Protein AF-A0A7Y7ZG10-F1 (afdb_monomer_lite)

Sequence (187 aa):
MIDCKSTFTRTIQHPELGEVILTAEVSPCVWMYNTAFQLSIQLPGKGGHIISQLKGIKLADTTQDHVDELLGAVQIKPCVCEECNNPAFDPSVCDTNRAGKCESCFMAELNAEWEQEEKKEQERLKKQREKAKAQGFTHVIDLVVHPKHGDDRFLSYFVKDATPEMAVGLLRKHRSMVLDDYRIDLL

Radius of gyration: 24.86 Å; chains: 1; bounding box: 56×36×64 Å

Organism: Pseudomonas putida (NCBI:txid303)

pLDDT: mean 94.27, std 4.34, range [68.25, 98.19]

Secondary structure (DSSP, 8-state):
---TT-EEEEEEEETTTEEEEEEEEE-THHHHS--S-EEEEE-TTTS-EEEEE-TT--GGG--HHHHHHHHHT--EEE-SSTT---EEE-TTTS--TTTT--HHHHHHHHHHHHHHHHHHHHHHHHHHHHHHHHTT--EEEEEEE-BSSS--EEEEEEESS--HHHHHHHHHHTTBS-SS-EEEEE-

Foldseek 3Di:
DDDQADKDWDWDQDPQLGIWIKIKGFDPCCPVVVAATWIWIDTPDQQDTAIFGDHPHHPVRDDVVVVCVRVVQWDWAAAPDPPGRRIYTDVVRGVDPQNRHGRVVSVVVVVVVVVVVVVVVVVVVVVVLVVLVVVVFFKKKWAFAAAPDDDIDIDIDGHHPDDLVVQLVVSVVSRGPDRPGMDMDTD

Structure (mmCIF, N/CA/C/O backbone):
data_AF-A0A7Y7ZG10-F1
#
_entry.id   AF-A0A7Y7ZG10-F1
#
loop_
_atom_site.group_PDB
_atom_site.id
_atom_site.type_symbol
_atom_site.label_atom_id
_atom_site.label_alt_id
_atom_site.label_comp_id
_atom_site.label_asym_id
_atom_site.label_entity_id
_atom_site.label_seq_id
_atom_site.pdbx_PDB_ins_code
_atom_site.Cartn_x
_atom_site.Cartn_y
_atom_site.Cartn_z
_atom_site.occupancy
_atom_site.B_iso_or_equiv
_atom_site.auth_seq_id
_atom_site.auth_comp_id
_atom_site.auth_asym_id
_atom_site.auth_atom_id
_atom_site.pdbx_PDB_model_num
ATOM 1 N N . MET A 1 1 ? 28.705 -8.367 -13.317 1.00 68.25 1 MET A N 1
ATOM 2 C CA . MET A 1 1 ? 27.842 -9.177 -12.433 1.00 68.25 1 MET A CA 1
ATOM 3 C C . MET A 1 1 ? 26.818 -8.227 -11.855 1.00 68.25 1 MET A C 1
ATOM 5 O O . MET A 1 1 ? 27.232 -7.175 -11.381 1.00 68.25 1 MET A O 1
ATOM 9 N N . ILE A 1 2 ? 25.529 -8.532 -11.985 1.00 80.19 2 ILE A N 1
ATOM 10 C CA . ILE A 1 2 ? 24.477 -7.699 -11.400 1.00 80.19 2 ILE A CA 1
ATOM 11 C C . ILE A 1 2 ? 24.500 -7.911 -9.889 1.00 80.19 2 ILE A C 1
ATOM 13 O O . ILE A 1 2 ? 24.396 -9.040 -9.417 1.00 80.19 2 ILE A O 1
ATOM 17 N N . ASP A 1 3 ? 24.683 -6.822 -9.152 1.00 82.94 3 ASP A N 1
ATOM 18 C CA . ASP A 1 3 ? 24.631 -6.803 -7.691 1.00 82.94 3 ASP A CA 1
ATOM 19 C C . ASP A 1 3 ? 23.239 -6.370 -7.207 1.00 82.94 3 ASP A C 1
ATOM 21 O O . ASP A 1 3 ? 22.524 -5.652 -7.911 1.00 82.94 3 ASP A O 1
ATOM 25 N N . CYS A 1 4 ? 22.868 -6.746 -5.983 1.00 81.12 4 CYS A N 1
ATOM 26 C CA . CYS A 1 4 ? 21.606 -6.371 -5.342 1.00 81.12 4 CYS A CA 1
ATOM 27 C C . CYS A 1 4 ? 21.436 -4.854 -5.147 1.00 81.12 4 CYS A C 1
ATOM 29 O O . CYS A 1 4 ? 20.324 -4.395 -4.909 1.00 81.12 4 CYS A O 1
ATOM 31 N N . LYS A 1 5 ? 22.518 -4.075 -5.275 1.00 82.50 5 LYS A N 1
ATOM 32 C CA . LYS A 1 5 ? 22.522 -2.603 -5.219 1.00 82.50 5 LYS A CA 1
ATOM 33 C C . LYS A 1 5 ? 22.595 -1.929 -6.590 1.00 82.50 5 LYS A C 1
ATOM 35 O O . LYS A 1 5 ? 22.842 -0.729 -6.666 1.00 82.50 5 LYS A O 1
ATOM 40 N N . SER A 1 6 ? 22.455 -2.691 -7.672 1.00 87.75 6 SER A N 1
ATOM 41 C CA . SER A 1 6 ? 22.514 -2.130 -9.021 1.00 87.75 6 SER A CA 1
ATOM 42 C C . SER A 1 6 ? 21.277 -1.281 -9.293 1.00 87.75 6 SER A C 1
ATOM 44 O O . SER A 1 6 ? 20.151 -1.736 -9.079 1.00 87.75 6 SER A O 1
ATOM 46 N N . THR A 1 7 ? 21.506 -0.082 -9.819 1.00 92.81 7 THR A N 1
ATOM 47 C CA . THR A 1 7 ? 20.466 0.795 -10.353 1.00 92.81 7 THR A CA 1
ATOM 48 C C . THR A 1 7 ? 20.597 0.837 -11.869 1.00 92.81 7 THR A C 1
ATOM 50 O O . THR A 1 7 ? 21.695 0.974 -12.409 1.00 92.81 7 THR A O 1
ATOM 53 N N . PHE A 1 8 ? 19.466 0.741 -12.551 1.00 95.12 8 PHE A N 1
ATOM 54 C CA . PHE A 1 8 ? 19.347 0.753 -13.999 1.00 95.12 8 PHE A CA 1
ATOM 55 C C . PHE A 1 8 ? 18.424 1.884 -14.427 1.00 95.12 8 PHE A C 1
ATOM 57 O O . PHE A 1 8 ? 17.547 2.305 -13.669 1.00 95.12 8 PHE A O 1
ATOM 64 N N . THR A 1 9 ? 18.596 2.365 -15.651 1.00 95.62 9 THR A N 1
ATOM 65 C CA . THR A 1 9 ? 17.725 3.391 -16.219 1.00 95.62 9 THR A CA 1
ATOM 66 C C . THR A 1 9 ? 17.326 3.043 -17.642 1.00 95.62 9 THR A C 1
ATOM 68 O O . THR A 1 9 ? 18.087 2.427 -18.387 1.00 95.62 9 THR A O 1
ATOM 71 N N . ARG A 1 10 ? 16.115 3.448 -18.026 1.00 95.50 10 ARG A N 1
ATOM 72 C CA . ARG A 1 10 ? 15.631 3.367 -19.405 1.00 95.50 10 ARG A CA 1
ATOM 73 C C . ARG A 1 10 ? 14.891 4.645 -19.754 1.00 95.50 10 ARG A C 1
ATOM 75 O O . ARG A 1 10 ? 13.931 5.006 -19.083 1.00 95.50 10 ARG A O 1
ATOM 82 N N . THR A 1 11 ? 15.298 5.284 -20.840 1.00 96.06 11 THR A N 1
ATOM 83 C CA . THR A 1 11 ? 14.597 6.450 -21.378 1.00 96.06 1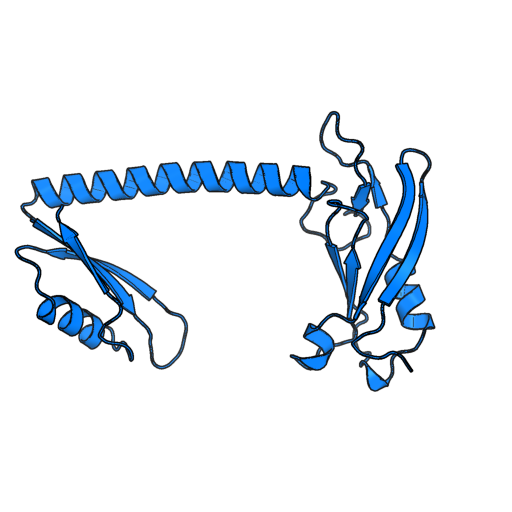1 THR A CA 1
ATOM 84 C C . THR A 1 11 ? 13.569 6.012 -22.416 1.00 96.06 11 THR A C 1
ATOM 86 O O . THR A 1 11 ? 13.893 5.276 -23.348 1.00 96.06 11 THR A O 1
ATOM 89 N N . ILE A 1 12 ? 12.332 6.479 -22.267 1.00 94.94 12 ILE A N 1
ATOM 90 C CA . ILE A 1 12 ? 11.239 6.298 -23.222 1.00 94.94 12 ILE A CA 1
ATOM 91 C C . ILE A 1 12 ? 10.901 7.665 -23.817 1.00 94.94 12 ILE A C 1
ATOM 93 O O . ILE A 1 12 ? 10.647 8.619 -23.085 1.00 94.94 12 ILE A O 1
ATOM 97 N N . GLN A 1 13 ? 10.882 7.750 -25.147 1.00 95.44 13 GLN A N 1
ATOM 98 C CA . GLN A 1 13 ? 10.376 8.918 -25.868 1.00 95.44 13 GLN A CA 1
ATOM 99 C C . GLN A 1 13 ? 8.894 8.688 -26.167 1.00 95.44 13 GLN A C 1
ATOM 101 O O . GLN A 1 13 ? 8.554 7.827 -26.978 1.00 95.44 13 GLN A O 1
ATOM 106 N N . HIS A 1 14 ? 8.014 9.421 -25.486 1.00 94.31 14 HIS A N 1
ATOM 107 C CA . HIS A 1 14 ? 6.567 9.298 -25.635 1.00 94.31 14 HIS A CA 1
ATOM 108 C C . HIS A 1 14 ? 5.989 10.540 -26.340 1.00 94.31 14 HIS A C 1
ATOM 110 O O . HIS A 1 14 ? 6.309 11.657 -25.931 1.00 94.31 14 HIS A O 1
ATOM 116 N N . PRO A 1 15 ? 5.099 10.396 -27.344 1.00 92.56 15 PRO A N 1
ATOM 117 C CA . PRO A 1 15 ? 4.590 11.530 -28.128 1.00 92.56 15 PRO A CA 1
ATOM 118 C C . PRO A 1 15 ? 3.955 12.656 -27.299 1.00 92.56 15 PRO A C 1
ATOM 120 O O . PRO A 1 15 ? 4.134 13.827 -27.613 1.00 92.56 15 PRO A O 1
ATOM 123 N N . GLU A 1 16 ? 3.230 12.302 -26.234 1.00 92.69 16 GLU A N 1
ATOM 124 C CA . GLU A 1 16 ? 2.469 13.256 -25.403 1.00 92.69 16 GLU A CA 1
ATOM 125 C C . GLU A 1 16 ? 3.154 13.644 -24.085 1.00 92.69 16 GLU A C 1
ATOM 127 O O . GLU A 1 16 ? 2.858 14.692 -23.514 1.00 92.69 16 GLU A O 1
ATOM 132 N N . LEU A 1 17 ? 4.055 12.794 -23.584 1.00 92.06 17 LEU A N 1
ATOM 133 C CA . LEU A 1 17 ? 4.713 12.984 -22.284 1.00 92.06 17 LEU A CA 1
ATOM 134 C C . LEU A 1 17 ? 6.148 13.495 -22.448 1.00 92.06 17 LEU A C 1
ATOM 136 O O . LEU A 1 17 ? 6.791 13.849 -21.464 1.00 92.06 17 LEU A O 1
ATOM 140 N N . GLY A 1 18 ? 6.651 13.526 -23.685 1.00 93.69 18 GLY A N 1
ATOM 141 C CA . GLY A 1 18 ? 8.043 13.807 -23.982 1.00 93.69 18 GLY A CA 1
ATOM 142 C C . GLY A 1 18 ? 8.955 12.689 -23.488 1.00 93.69 18 GLY A C 1
ATOM 143 O O . GLY A 1 18 ? 8.644 11.500 -23.593 1.00 93.69 18 GLY A O 1
ATOM 144 N N . GLU A 1 19 ? 10.106 13.089 -22.964 1.00 95.75 19 GLU A N 1
ATOM 145 C CA . GLU A 1 19 ? 11.091 12.172 -22.415 1.00 95.75 19 GLU A CA 1
ATOM 146 C C . GLU A 1 19 ? 10.696 11.707 -21.007 1.00 95.75 19 GLU A C 1
ATOM 148 O O . GLU A 1 19 ? 10.509 12.516 -20.098 1.00 95.75 19 GLU A O 1
ATOM 153 N N . VAL A 1 20 ? 10.626 10.390 -20.809 1.00 94.81 20 VAL A N 1
ATOM 154 C CA . VAL A 1 20 ? 10.355 9.769 -19.508 1.00 94.81 20 VAL A CA 1
ATOM 155 C C . VAL A 1 20 ? 11.481 8.805 -19.158 1.00 94.81 20 VAL A C 1
ATOM 157 O O . VAL A 1 20 ? 11.752 7.856 -19.892 1.00 94.81 20 VAL A O 1
ATOM 160 N N . ILE A 1 21 ? 12.128 9.032 -18.015 1.00 95.50 21 ILE A N 1
ATOM 161 C CA . ILE A 1 21 ? 13.238 8.207 -17.529 1.00 95.50 21 ILE A CA 1
ATOM 162 C C . ILE A 1 21 ? 12.714 7.258 -16.455 1.00 95.50 21 ILE A C 1
ATOM 164 O O . ILE A 1 21 ? 12.365 7.688 -15.357 1.00 95.50 21 ILE A O 1
ATOM 168 N N . LEU A 1 22 ? 12.680 5.968 -16.772 1.00 95.88 22 LEU A N 1
ATOM 169 C CA . LEU A 1 22 ? 12.453 4.909 -15.798 1.00 95.88 22 LEU A CA 1
ATOM 170 C C . LEU A 1 22 ? 13.733 4.661 -15.007 1.00 95.88 22 LEU A C 1
ATOM 172 O O . LEU A 1 22 ? 14.814 4.573 -15.595 1.00 95.88 22 LEU A O 1
ATOM 176 N N . THR A 1 23 ? 13.600 4.480 -13.699 1.00 95.62 23 THR A N 1
ATOM 177 C CA . THR A 1 23 ? 14.657 3.951 -12.833 1.00 95.62 23 THR A CA 1
ATOM 178 C C . THR A 1 23 ? 14.260 2.557 -12.370 1.00 95.62 23 THR A C 1
ATOM 180 O O . THR A 1 23 ? 13.084 2.285 -12.144 1.00 95.62 23 THR A O 1
ATOM 183 N N . ALA A 1 24 ? 15.216 1.644 -12.251 1.00 96.12 24 ALA A N 1
ATOM 184 C CA . ALA A 1 24 ? 14.951 0.316 -11.726 1.00 96.12 24 ALA A CA 1
ATOM 185 C C . ALA A 1 24 ? 16.060 -0.177 -10.813 1.00 96.12 24 ALA A C 1
ATOM 187 O O . ALA A 1 24 ? 17.232 0.124 -11.020 1.00 96.12 24 ALA A O 1
ATOM 188 N N . GLU A 1 25 ? 15.681 -0.977 -9.828 1.00 95.94 25 GLU A N 1
ATOM 189 C CA . GLU A 1 25 ? 16.590 -1.591 -8.866 1.00 95.94 25 GLU A CA 1
ATOM 190 C C . GLU A 1 25 ? 16.228 -3.061 -8.689 1.00 95.94 25 GLU A C 1
ATOM 192 O O . GLU A 1 25 ? 15.075 -3.461 -8.881 1.00 95.94 25 GLU A O 1
ATOM 197 N N . VAL A 1 26 ? 17.200 -3.887 -8.306 1.00 95.88 26 VAL A N 1
ATOM 198 C CA . VAL A 1 26 ? 16.913 -5.288 -7.980 1.00 95.88 26 VAL A CA 1
ATOM 199 C C . VAL A 1 26 ? 16.018 -5.333 -6.741 1.00 95.88 26 VAL A C 1
ATOM 201 O O . VAL A 1 26 ? 16.355 -4.780 -5.697 1.00 95.88 26 VAL A O 1
ATOM 204 N N . SER A 1 27 ? 14.865 -5.997 -6.847 1.00 94.69 27 SER A N 1
ATOM 205 C CA . SER A 1 27 ? 13.901 -6.077 -5.745 1.00 94.69 27 SER A CA 1
ATOM 206 C C . SER A 1 27 ? 14.507 -6.804 -4.536 1.00 94.69 27 SER A C 1
ATOM 208 O O . SER A 1 27 ? 15.019 -7.919 -4.698 1.00 94.69 27 SER A O 1
ATOM 210 N N . PRO A 1 28 ? 14.360 -6.270 -3.306 1.00 92.31 28 PRO A N 1
ATOM 211 C CA . PRO A 1 28 ? 14.800 -6.949 -2.088 1.00 92.31 28 PRO A CA 1
ATOM 212 C C . PRO A 1 28 ? 14.240 -8.350 -1.898 1.00 92.31 28 PRO A C 1
ATOM 214 O O . PRO A 1 28 ? 14.890 -9.211 -1.299 1.00 92.31 28 PRO A O 1
ATOM 217 N N . CYS A 1 29 ? 13.071 -8.621 -2.478 1.00 91.38 29 CYS A N 1
ATOM 218 C CA . CYS A 1 29 ? 12.440 -9.932 -2.421 1.00 91.38 29 CYS A CA 1
ATOM 219 C C . CYS A 1 29 ? 13.312 -11.042 -3.024 1.00 91.38 29 CYS A C 1
ATOM 221 O O . CYS A 1 29 ? 13.185 -12.203 -2.623 1.00 91.38 29 CYS A O 1
ATOM 223 N N . VAL A 1 30 ? 14.204 -10.709 -3.964 1.00 93.06 30 VAL A N 1
ATOM 224 C CA . VAL A 1 30 ? 15.082 -11.679 -4.630 1.00 93.06 30 VAL A CA 1
ATOM 225 C C . VAL A 1 30 ? 16.014 -12.353 -3.625 1.00 93.06 30 VAL A C 1
ATOM 227 O O . VAL A 1 30 ? 16.159 -13.574 -3.661 1.00 93.06 30 VAL A O 1
ATOM 230 N N . TRP A 1 31 ? 16.590 -11.597 -2.686 1.00 88.94 31 TRP A N 1
ATOM 231 C CA . TRP A 1 31 ? 17.505 -12.142 -1.677 1.00 88.94 31 TRP A CA 1
ATOM 232 C C . TRP A 1 31 ? 16.847 -12.377 -0.316 1.00 88.94 31 TRP A C 1
ATOM 234 O O . TRP A 1 31 ? 17.212 -13.332 0.361 1.00 88.94 31 TRP A O 1
ATOM 244 N N . MET A 1 32 ? 15.856 -11.570 0.081 1.00 91.12 32 MET A N 1
ATOM 245 C CA . MET A 1 32 ? 15.155 -11.755 1.361 1.00 91.12 32 MET A CA 1
ATOM 246 C C . MET A 1 32 ? 14.333 -13.043 1.394 1.00 91.12 32 MET A C 1
ATOM 248 O O . MET A 1 32 ? 14.265 -13.709 2.423 1.00 91.12 32 MET A O 1
ATOM 252 N N . TYR A 1 33 ? 13.726 -13.400 0.261 1.00 91.56 33 TYR A N 1
ATOM 253 C CA . TYR A 1 33 ? 12.806 -14.534 0.164 1.00 91.56 33 TYR A CA 1
ATOM 254 C C . TYR A 1 33 ? 13.276 -15.597 -0.835 1.00 91.56 33 TYR A C 1
ATOM 256 O O . TYR A 1 33 ? 12.520 -16.511 -1.152 1.00 91.56 33 TYR A O 1
ATOM 264 N N . ASN A 1 34 ? 14.512 -15.484 -1.346 1.00 90.62 34 ASN A N 1
ATOM 265 C CA . ASN A 1 34 ? 15.065 -16.369 -2.377 1.00 90.62 34 ASN A CA 1
ATOM 266 C C . ASN A 1 34 ? 14.076 -16.585 -3.542 1.00 90.62 34 ASN A C 1
ATOM 268 O O . ASN A 1 34 ? 13.802 -17.715 -3.962 1.00 90.62 34 ASN A O 1
ATOM 272 N N . THR A 1 35 ? 13.491 -15.500 -4.049 1.00 93.19 35 THR A N 1
ATOM 273 C CA . THR A 1 35 ? 12.526 -15.554 -5.159 1.00 93.19 35 THR A CA 1
ATOM 274 C C . THR A 1 35 ? 13.248 -15.639 -6.512 1.00 93.19 35 THR A C 1
ATOM 276 O O . THR A 1 35 ? 14.467 -15.829 -6.566 1.00 93.19 35 THR A O 1
ATOM 279 N N . ALA A 1 36 ? 12.507 -15.643 -7.625 1.00 95.75 36 ALA A N 1
ATOM 280 C CA . ALA A 1 36 ? 13.112 -15.463 -8.949 1.00 95.75 36 ALA A CA 1
ATOM 281 C C . ALA A 1 36 ? 13.510 -13.990 -9.156 1.00 95.75 36 ALA A C 1
ATOM 283 O O . ALA A 1 36 ? 13.024 -13.129 -8.425 1.00 95.75 36 ALA A O 1
ATOM 284 N N . PHE A 1 37 ? 14.372 -13.704 -10.130 1.00 96.06 37 PHE A N 1
ATOM 285 C CA . PHE A 1 37 ? 14.887 -12.366 -10.402 1.00 96.06 37 PHE A CA 1
ATOM 286 C C . PHE A 1 37 ? 13.751 -11.373 -10.683 1.00 96.06 37 PHE A C 1
ATOM 288 O O . PHE A 1 37 ? 12.834 -11.652 -11.458 1.00 96.06 37 PHE A O 1
ATOM 295 N N . GLN A 1 38 ? 13.803 -10.224 -10.011 1.00 95.81 38 GLN A N 1
ATOM 296 C CA . GLN A 1 38 ? 12.780 -9.186 -10.042 1.00 95.81 38 GLN A CA 1
ATOM 297 C C . GLN A 1 38 ? 13.434 -7.808 -10.043 1.00 95.81 38 GLN A C 1
ATOM 299 O O . GLN A 1 38 ? 14.364 -7.561 -9.269 1.00 95.81 38 GLN A O 1
ATOM 304 N N . LEU A 1 39 ? 12.881 -6.902 -10.842 1.00 96.50 39 LEU A N 1
ATOM 305 C CA . LEU A 1 39 ? 13.189 -5.479 -10.810 1.00 96.50 39 LEU A CA 1
ATOM 306 C C . LEU A 1 39 ? 12.013 -4.706 -10.215 1.00 96.50 39 LEU A C 1
ATOM 308 O O . LEU A 1 39 ? 10.863 -4.920 -10.597 1.00 96.50 39 LEU A O 1
ATOM 312 N N . SER A 1 40 ? 12.317 -3.787 -9.303 1.00 95.50 40 SER A N 1
ATOM 313 C CA . SER A 1 40 ? 11.419 -2.705 -8.911 1.00 95.50 40 SER A CA 1
ATOM 314 C C . SER A 1 40 ? 11.647 -1.545 -9.868 1.00 95.50 40 SER A C 1
ATOM 316 O O . SER A 1 40 ? 12.741 -0.990 -9.886 1.00 95.50 40 SER A O 1
ATOM 318 N N . ILE A 1 41 ? 10.653 -1.224 -10.694 1.00 95.81 41 ILE A N 1
ATOM 319 C CA . ILE A 1 41 ? 10.742 -0.215 -11.754 1.00 95.81 41 ILE A CA 1
ATOM 320 C C . ILE A 1 41 ? 9.870 0.971 -11.359 1.00 95.81 41 ILE A C 1
ATOM 322 O O . ILE A 1 41 ? 8.701 0.797 -11.017 1.00 95.81 41 ILE A O 1
ATOM 326 N N . GLN A 1 42 ? 10.428 2.173 -11.413 1.00 95.19 42 GLN A N 1
ATOM 327 C CA . GLN A 1 42 ? 9.812 3.408 -10.954 1.00 95.19 42 GLN A CA 1
ATOM 328 C C . GLN A 1 42 ? 9.726 4.422 -12.096 1.00 95.19 42 GLN A C 1
ATOM 330 O O . GLN A 1 42 ? 10.643 4.572 -12.907 1.00 95.19 42 GLN A O 1
ATOM 335 N N . LEU A 1 43 ? 8.600 5.128 -12.145 1.00 94.25 43 LEU A N 1
ATOM 336 C CA . LEU A 1 43 ? 8.414 6.308 -12.984 1.00 94.25 43 LEU A CA 1
ATOM 337 C C . LEU A 1 43 ? 9.025 7.540 -12.304 1.00 94.25 43 LEU A C 1
ATOM 339 O O . LEU A 1 43 ? 9.094 7.587 -11.073 1.00 94.25 43 LEU A O 1
ATOM 343 N N . PRO A 1 44 ? 9.413 8.575 -13.070 1.00 88.50 44 PRO A N 1
ATOM 344 C CA . PRO A 1 44 ? 9.994 9.774 -12.488 1.00 88.50 44 PRO A CA 1
ATOM 345 C C . PRO A 1 44 ? 9.000 10.489 -11.560 1.00 88.50 44 PRO A C 1
ATOM 347 O O . PRO A 1 44 ? 7.789 10.523 -11.795 1.00 88.50 44 PRO A O 1
ATOM 350 N N . GLY A 1 45 ? 9.528 11.094 -10.494 1.00 78.31 45 GLY A N 1
ATOM 351 C CA . GLY A 1 45 ? 8.736 11.841 -9.517 1.00 78.31 45 GLY A CA 1
ATOM 352 C C . GLY A 1 45 ? 7.726 10.960 -8.772 1.00 78.31 45 GLY A C 1
ATOM 353 O O . GLY A 1 45 ? 8.083 9.949 -8.180 1.00 78.31 45 GLY A O 1
ATOM 354 N N . LYS A 1 46 ? 6.450 11.364 -8.779 1.00 69.75 46 LYS A N 1
ATOM 355 C CA . LYS A 1 46 ? 5.322 10.612 -8.199 1.00 69.75 46 LYS A CA 1
ATOM 356 C C . LYS A 1 46 ? 4.565 9.846 -9.296 1.00 69.75 46 LYS A C 1
ATOM 358 O O . LYS A 1 46 ? 3.346 9.936 -9.382 1.00 69.75 46 LYS A O 1
ATOM 363 N N . GLY A 1 47 ? 5.268 9.173 -10.205 1.00 73.81 47 GLY A N 1
ATOM 364 C CA . GLY A 1 47 ? 4.617 8.377 -11.257 1.00 73.81 47 GLY A CA 1
ATOM 365 C C . GLY A 1 47 ? 4.206 6.978 -10.782 1.00 73.81 47 GLY A C 1
ATOM 366 O O . GLY A 1 47 ? 3.219 6.425 -11.259 1.00 73.81 47 GLY A O 1
ATOM 367 N N . GLY A 1 48 ? 4.909 6.458 -9.776 1.00 85.62 48 GLY A N 1
ATOM 368 C CA . GLY A 1 48 ? 4.637 5.192 -9.100 1.00 85.62 48 GLY A CA 1
ATOM 369 C C . GLY A 1 48 ? 5.629 4.094 -9.449 1.00 85.62 48 GLY A C 1
ATOM 370 O O . GLY A 1 48 ? 6.620 4.348 -10.132 1.00 85.62 48 GLY A O 1
ATOM 371 N N . HIS A 1 49 ? 5.386 2.882 -8.948 1.00 91.94 49 HIS A N 1
ATOM 372 C CA . HIS A 1 49 ? 6.286 1.742 -9.128 1.00 91.94 49 HIS A CA 1
ATOM 373 C C . HIS A 1 49 ? 5.538 0.451 -9.485 1.00 91.94 49 HIS A C 1
ATOM 375 O O . HIS A 1 49 ? 4.368 0.287 -9.130 1.00 91.94 49 HIS A O 1
ATOM 381 N N . ILE A 1 50 ? 6.232 -0.457 -10.175 1.00 94.81 50 ILE A N 1
ATOM 382 C CA . ILE A 1 50 ? 5.798 -1.830 -10.470 1.00 94.81 50 ILE A CA 1
ATOM 383 C C . ILE A 1 50 ? 6.928 -2.816 -10.178 1.00 94.81 50 ILE A C 1
ATOM 385 O O . ILE A 1 50 ? 8.104 -2.447 -10.170 1.00 94.81 50 ILE A O 1
ATOM 389 N N . ILE A 1 51 ? 6.570 -4.083 -9.981 1.00 95.19 51 ILE A N 1
ATOM 390 C CA . ILE A 1 51 ? 7.526 -5.188 -9.923 1.00 95.19 51 ILE A CA 1
ATOM 391 C C . ILE A 1 51 ? 7.438 -5.964 -11.234 1.00 95.19 51 ILE A C 1
ATOM 393 O O . ILE A 1 51 ? 6.376 -6.465 -11.586 1.00 95.19 51 ILE A O 1
ATOM 397 N N . SER A 1 52 ? 8.561 -6.087 -11.937 1.00 94.88 52 SER A N 1
ATOM 398 C CA . SER A 1 52 ? 8.687 -6.936 -13.124 1.00 94.88 52 SER A CA 1
ATOM 399 C C . SER A 1 52 ? 9.550 -8.148 -12.786 1.00 94.88 52 SER A C 1
ATOM 401 O O . SER A 1 52 ? 10.602 -8.002 -12.162 1.00 94.88 52 SER A O 1
ATOM 403 N N . GLN A 1 53 ? 9.103 -9.352 -13.147 1.00 95.00 53 GLN A N 1
ATOM 404 C CA . GLN A 1 53 ? 9.729 -10.609 -12.731 1.00 95.00 53 GLN A CA 1
ATOM 405 C C . GLN A 1 53 ? 10.094 -11.493 -13.922 1.00 95.00 53 GLN A C 1
ATOM 407 O O . GLN A 1 53 ? 9.245 -11.778 -14.764 1.00 95.00 53 GLN A O 1
ATOM 412 N N . LEU A 1 54 ? 11.303 -12.060 -13.892 1.00 94.44 54 LEU A N 1
ATOM 413 C CA . LEU A 1 54 ? 11.701 -13.152 -14.775 1.00 94.44 54 LEU A CA 1
ATOM 414 C C . LEU A 1 54 ? 11.612 -14.487 -14.026 1.00 94.44 54 LEU A C 1
ATOM 416 O O . LEU A 1 54 ? 12.390 -14.776 -13.113 1.00 94.44 54 LEU A O 1
ATOM 420 N N . LYS A 1 55 ? 10.622 -15.312 -14.379 1.00 92.94 55 LYS A N 1
ATOM 421 C CA . LYS A 1 55 ? 10.390 -16.598 -13.704 1.00 92.94 55 LYS A CA 1
ATOM 422 C C . LYS A 1 55 ? 11.536 -17.574 -13.982 1.00 92.94 55 LYS A C 1
ATOM 424 O O . LYS A 1 55 ? 12.006 -17.693 -15.104 1.00 92.94 55 LYS A O 1
ATOM 429 N N . GLY A 1 56 ? 11.944 -18.316 -12.954 1.00 92.50 56 GLY A N 1
ATOM 430 C CA . GLY A 1 56 ? 12.932 -19.395 -13.075 1.00 92.50 56 GLY A CA 1
ATOM 431 C C . GLY A 1 56 ? 14.400 -18.956 -13.069 1.00 92.50 56 GLY A C 1
ATOM 432 O O . GLY A 1 56 ? 15.258 -19.805 -12.861 1.00 92.50 56 GLY A O 1
ATOM 433 N N . ILE A 1 57 ? 14.697 -17.661 -13.207 1.00 94.94 57 ILE A N 1
ATOM 434 C CA . ILE A 1 57 ? 16.067 -17.135 -13.145 1.00 94.94 57 ILE A CA 1
ATOM 435 C C . ILE A 1 57 ? 16.388 -16.660 -11.729 1.00 94.94 57 ILE A C 1
ATOM 437 O O . ILE A 1 57 ? 15.571 -16.003 -11.083 1.00 94.94 57 ILE A O 1
ATOM 441 N N . LYS A 1 58 ? 17.573 -17.003 -11.222 1.00 94.50 58 LYS A N 1
ATOM 442 C CA . LYS A 1 58 ? 18.087 -16.530 -9.930 1.00 94.50 58 LYS A CA 1
ATOM 443 C C . LYS A 1 58 ? 19.038 -15.357 -10.127 1.00 94.50 58 LYS A C 1
ATOM 445 O O . LYS A 1 58 ? 19.629 -15.204 -11.191 1.00 94.50 58 LYS A O 1
ATOM 450 N N . LEU A 1 59 ? 19.228 -14.558 -9.073 1.00 93.31 59 LEU A N 1
ATOM 451 C CA . LEU A 1 59 ? 20.140 -13.406 -9.104 1.00 93.31 59 LEU A CA 1
ATOM 452 C C . LEU A 1 59 ? 21.549 -13.787 -9.577 1.00 93.31 59 LEU A C 1
ATOM 454 O O . LEU A 1 59 ? 22.138 -13.073 -10.379 1.00 93.31 59 LEU A O 1
ATOM 458 N N . ALA A 1 60 ? 22.057 -14.935 -9.121 1.00 92.38 60 ALA A N 1
ATOM 459 C CA . ALA A 1 60 ? 23.385 -15.432 -9.479 1.00 92.38 60 ALA A CA 1
ATOM 460 C C . ALA A 1 60 ? 23.556 -15.693 -10.988 1.00 92.38 60 ALA A C 1
ATOM 462 O O . ALA A 1 60 ? 24.654 -15.526 -11.511 1.00 92.38 60 ALA A O 1
ATOM 463 N N . ASP A 1 61 ? 22.468 -16.045 -11.676 1.00 93.88 61 ASP A N 1
ATOM 464 C CA . ASP A 1 61 ? 22.449 -16.383 -13.104 1.00 93.88 61 ASP A CA 1
ATOM 465 C C . ASP A 1 61 ? 21.963 -15.208 -13.971 1.00 93.88 61 ASP A C 1
ATOM 467 O O . ASP A 1 61 ? 21.723 -15.350 -15.170 1.00 93.88 61 ASP A O 1
ATOM 471 N N . THR A 1 62 ? 21.761 -14.035 -13.366 1.00 94.00 62 THR A N 1
ATOM 472 C CA . THR A 1 62 ? 21.196 -12.879 -14.060 1.00 94.00 62 THR A CA 1
ATOM 473 C C . THR A 1 62 ? 22.265 -12.137 -14.868 1.00 94.00 62 THR A C 1
ATOM 475 O O . THR A 1 62 ? 23.354 -11.838 -14.372 1.00 94.00 62 THR A O 1
ATOM 478 N N . THR A 1 63 ? 21.929 -11.784 -16.111 1.00 94.75 63 THR A N 1
ATOM 479 C CA . THR A 1 63 ? 22.757 -11.005 -17.039 1.00 94.75 63 THR A CA 1
ATOM 480 C C . THR A 1 63 ? 22.119 -9.646 -17.335 1.00 94.75 63 THR A C 1
ATOM 482 O O . THR A 1 63 ? 20.962 -9.402 -16.987 1.00 94.75 63 THR A O 1
ATOM 485 N N . GLN A 1 64 ? 22.873 -8.756 -17.989 1.00 94.69 64 GLN A N 1
ATOM 486 C CA . GLN A 1 64 ? 22.341 -7.469 -18.443 1.00 94.69 64 GLN A CA 1
ATOM 487 C C . GLN A 1 64 ? 21.169 -7.654 -19.420 1.00 94.69 64 GLN A C 1
ATOM 489 O O . GLN A 1 64 ? 20.187 -6.933 -19.312 1.00 94.69 64 GLN A O 1
ATOM 494 N N . ASP A 1 65 ? 21.207 -8.679 -20.275 1.00 95.94 65 ASP A N 1
ATOM 495 C CA . ASP A 1 65 ? 20.122 -8.971 -21.220 1.00 95.94 65 ASP A CA 1
ATOM 496 C C . ASP A 1 65 ? 18.781 -9.222 -20.508 1.00 95.94 65 ASP A C 1
ATOM 498 O O . ASP A 1 65 ? 17.745 -8.749 -20.962 1.00 95.94 65 ASP A O 1
ATOM 502 N N . HIS A 1 66 ? 18.789 -9.900 -19.351 1.00 95.50 66 HIS A N 1
ATOM 503 C CA . HIS A 1 66 ? 17.573 -10.098 -18.550 1.00 95.50 66 HIS A CA 1
ATOM 504 C C . HIS A 1 66 ? 17.046 -8.785 -17.953 1.00 95.50 66 HIS A C 1
ATOM 506 O O . HIS A 1 66 ? 15.839 -8.604 -17.798 1.00 95.50 66 HIS A O 1
ATOM 512 N N . VAL A 1 67 ? 17.942 -7.863 -17.589 1.00 95.44 67 VAL A N 1
ATOM 513 C CA . VAL A 1 67 ? 17.549 -6.526 -17.124 1.00 95.44 67 VAL A CA 1
ATOM 514 C C . VAL A 1 67 ? 16.920 -5.739 -18.265 1.00 95.44 67 VAL A C 1
ATOM 516 O O . VAL A 1 67 ? 15.855 -5.150 -18.081 1.00 95.44 67 VAL A O 1
ATOM 519 N N . ASP A 1 68 ? 17.547 -5.771 -19.437 1.00 95.31 68 ASP A N 1
ATOM 520 C CA . ASP A 1 68 ? 17.084 -5.073 -20.631 1.00 95.31 68 ASP A CA 1
ATOM 521 C C . ASP A 1 68 ? 15.746 -5.642 -21.128 1.00 95.31 68 ASP A C 1
ATOM 523 O O . ASP A 1 68 ? 14.884 -4.876 -21.554 1.00 95.31 68 ASP A O 1
ATOM 527 N N . GLU A 1 69 ? 15.520 -6.954 -20.998 1.00 95.44 69 GLU A N 1
ATOM 528 C CA . GLU A 1 69 ? 14.231 -7.607 -21.257 1.00 95.44 69 GLU A CA 1
ATOM 529 C C . GLU A 1 69 ? 13.131 -7.060 -20.336 1.00 95.44 69 GLU A C 1
ATOM 531 O O . GLU A 1 69 ? 12.110 -6.551 -20.811 1.00 95.44 69 GLU A O 1
ATOM 536 N N . LEU A 1 70 ? 13.345 -7.115 -19.015 1.00 95.31 70 LEU A N 1
ATOM 537 C CA . LEU A 1 70 ? 12.347 -6.679 -18.034 1.00 95.31 70 LEU A CA 1
ATOM 538 C C . LEU A 1 70 ? 12.057 -5.179 -18.134 1.00 95.31 70 LEU A C 1
ATOM 540 O O . LEU A 1 70 ? 10.896 -4.777 -18.057 1.00 95.31 70 LEU A O 1
ATOM 544 N N . LEU A 1 71 ? 13.092 -4.353 -18.311 1.00 94.75 71 LEU A N 1
ATOM 545 C CA . LEU A 1 71 ? 12.938 -2.915 -18.523 1.00 94.75 71 LEU A CA 1
ATOM 546 C C . LEU A 1 71 ? 12.301 -2.610 -19.873 1.00 94.75 71 LEU A C 1
ATOM 548 O O . LEU A 1 71 ? 11.490 -1.691 -19.951 1.00 94.75 71 LEU A O 1
ATOM 552 N N . GLY A 1 72 ? 12.666 -3.350 -20.921 1.00 94.06 72 GLY A N 1
ATOM 553 C CA . GLY A 1 72 ? 12.211 -3.192 -22.301 1.00 94.06 72 GLY A CA 1
ATOM 554 C C . GLY A 1 72 ? 10.722 -3.472 -22.492 1.00 94.06 72 GLY A C 1
ATOM 555 O O . GLY A 1 72 ? 10.066 -2.784 -23.278 1.00 94.06 72 GLY A O 1
ATOM 556 N N . ALA A 1 73 ? 10.181 -4.420 -21.725 1.00 94.38 73 ALA A N 1
ATOM 557 C CA . ALA A 1 73 ? 8.765 -4.781 -21.734 1.00 94.38 73 ALA A CA 1
ATOM 558 C C . ALA A 1 73 ? 7.845 -3.696 -21.147 1.00 94.38 73 ALA A C 1
ATOM 560 O O . ALA A 1 73 ? 6.649 -3.679 -21.438 1.00 94.38 73 ALA A O 1
ATOM 561 N N . VAL A 1 74 ? 8.383 -2.773 -20.341 1.00 95.38 74 VAL A N 1
ATOM 562 C CA . VAL A 1 74 ? 7.584 -1.716 -19.711 1.00 95.38 74 VAL A CA 1
ATOM 563 C C . VAL A 1 74 ? 7.097 -0.713 -20.749 1.00 95.38 74 VAL A C 1
ATOM 565 O O . VAL A 1 74 ? 7.882 -0.176 -21.536 1.00 95.38 74 VAL A O 1
ATOM 568 N N . GLN A 1 75 ? 5.801 -0.419 -20.694 1.00 95.25 75 GLN A N 1
ATOM 569 C CA . GLN A 1 75 ? 5.168 0.652 -21.452 1.00 95.25 75 GLN A CA 1
ATOM 570 C C . GLN A 1 75 ? 4.521 1.665 -20.512 1.00 95.25 75 GLN A C 1
ATOM 572 O O . GLN A 1 75 ? 4.060 1.340 -19.412 1.00 95.25 75 GLN A O 1
ATOM 577 N N . ILE A 1 76 ? 4.514 2.912 -20.969 1.00 95.38 76 ILE A N 1
ATOM 578 C CA . ILE A 1 76 ? 3.954 4.052 -20.256 1.00 95.38 76 ILE A CA 1
ATOM 579 C C . ILE A 1 76 ? 2.908 4.724 -21.131 1.00 95.38 76 ILE A C 1
ATOM 581 O O . ILE A 1 76 ? 3.002 4.684 -22.356 1.00 95.38 76 ILE A O 1
ATOM 585 N N . LYS A 1 77 ? 1.954 5.381 -20.487 1.00 94.94 77 LYS A N 1
ATOM 586 C CA . LYS A 1 77 ? 0.942 6.210 -21.132 1.00 94.94 77 LYS A CA 1
ATOM 587 C C . LYS A 1 77 ? 0.599 7.409 -20.244 1.00 94.94 77 LYS A C 1
ATOM 589 O O . LYS A 1 77 ? 0.945 7.397 -19.056 1.00 94.94 77 LYS A O 1
ATOM 594 N N . PRO A 1 78 ? -0.075 8.440 -20.775 1.00 95.00 78 PRO A N 1
ATOM 595 C CA . PRO A 1 78 ? -0.658 9.483 -19.947 1.00 95.00 78 PRO A CA 1
ATOM 596 C C . PRO A 1 78 ? -1.618 8.902 -18.909 1.00 95.00 78 PRO A C 1
ATOM 598 O O . PRO A 1 78 ? -2.301 7.903 -19.156 1.00 95.00 78 PRO A O 1
ATOM 601 N N . CYS A 1 79 ? -1.657 9.527 -17.734 1.00 95.19 79 CYS A N 1
ATOM 602 C CA . CYS A 1 79 ? -2.616 9.194 -16.693 1.00 95.19 79 CYS A CA 1
ATOM 603 C C . CYS A 1 79 ? -4.047 9.216 -17.254 1.00 95.19 79 CYS A C 1
ATOM 605 O O . CYS A 1 79 ? -4.429 10.130 -17.976 1.00 95.19 79 CYS A O 1
ATOM 607 N N . VAL A 1 80 ? -4.856 8.220 -16.889 1.00 95.56 80 VAL A N 1
ATOM 608 C CA . VAL A 1 80 ? -6.253 8.117 -17.351 1.00 95.56 80 VAL A CA 1
ATOM 609 C C . VAL A 1 80 ? -7.198 9.130 -16.685 1.00 95.56 80 VAL A C 1
ATOM 611 O O . VAL A 1 80 ? -8.333 9.295 -17.124 1.00 95.56 80 VAL A O 1
ATOM 614 N N . CYS A 1 81 ? -6.773 9.786 -15.603 1.00 95.06 81 CYS A N 1
ATOM 615 C CA . CYS A 1 81 ? -7.601 10.778 -14.922 1.00 95.06 81 CYS A CA 1
ATOM 616 C C . CYS A 1 81 ? -7.714 12.062 -15.747 1.00 95.06 81 CYS A C 1
ATOM 618 O O . CYS A 1 81 ? -6.713 12.561 -16.260 1.00 95.06 81 CYS A O 1
ATOM 620 N N . GLU A 1 82 ? -8.927 12.614 -15.816 1.00 92.88 82 GLU A N 1
ATOM 621 C CA . GLU A 1 82 ? -9.198 13.881 -16.496 1.00 92.88 82 GLU A CA 1
ATOM 622 C C . GLU A 1 82 ? -8.250 14.983 -16.002 1.00 92.88 82 GLU A C 1
ATOM 624 O O . GLU A 1 82 ? -7.923 15.055 -14.816 1.00 92.88 82 GLU A O 1
ATOM 629 N N . GLU A 1 83 ? -7.771 15.808 -16.935 1.00 90.44 83 GLU A N 1
ATOM 630 C CA . GLU A 1 83 ? -6.841 16.922 -16.686 1.00 90.44 83 GLU A CA 1
ATOM 631 C C . GLU A 1 83 ? -5.457 16.526 -16.122 1.00 90.44 83 GLU A C 1
ATOM 633 O O . GLU A 1 83 ? -4.617 17.393 -15.871 1.00 90.44 83 GLU A O 1
ATOM 638 N N . CYS A 1 84 ? -5.157 15.230 -15.972 1.00 92.69 84 CYS A N 1
ATOM 639 C CA . CYS A 1 84 ? -3.855 14.749 -15.522 1.00 92.69 84 CYS A CA 1
ATOM 640 C C . CYS A 1 84 ? -3.029 14.209 -16.694 1.00 92.69 84 CYS A C 1
ATOM 642 O O . CYS A 1 84 ? -3.383 13.203 -17.294 1.00 92.69 84 CYS A O 1
ATOM 644 N N . ASN A 1 85 ? -1.869 14.815 -16.960 1.00 91.94 85 ASN A N 1
ATOM 645 C CA . ASN A 1 85 ? -0.924 14.333 -17.977 1.00 91.94 85 ASN A CA 1
ATOM 646 C C . ASN A 1 85 ? 0.371 13.768 -17.367 1.00 91.94 85 ASN A C 1
ATOM 648 O O . ASN A 1 85 ? 1.433 13.808 -17.979 1.00 91.94 85 ASN A O 1
ATOM 652 N N . ASN A 1 86 ? 0.317 13.289 -16.121 1.00 93.75 86 ASN A N 1
ATOM 653 C CA . ASN A 1 86 ? 1.473 12.639 -15.505 1.00 93.75 86 ASN A CA 1
ATOM 654 C C . ASN A 1 86 ? 1.704 11.256 -16.132 1.00 93.75 86 ASN A C 1
ATOM 656 O O . ASN A 1 86 ? 0.735 10.592 -16.508 1.00 93.75 86 ASN A O 1
ATOM 660 N N . PRO A 1 87 ? 2.958 10.779 -16.195 1.00 94.94 87 PRO A N 1
ATOM 661 C CA . PRO A 1 87 ? 3.241 9.441 -16.684 1.00 94.94 87 PRO A CA 1
ATOM 662 C C . PRO A 1 87 ? 2.629 8.382 -15.757 1.00 94.94 87 PRO A C 1
ATOM 664 O O . PRO A 1 87 ? 2.709 8.483 -14.529 1.00 94.94 87 PRO A O 1
ATOM 667 N N . ALA A 1 88 ? 2.043 7.350 -16.357 1.00 95.69 88 ALA A N 1
ATOM 668 C CA . ALA A 1 88 ? 1.517 6.170 -15.686 1.00 95.69 88 ALA A CA 1
ATOM 669 C C . ALA A 1 88 ? 1.952 4.903 -16.434 1.00 95.69 88 ALA A C 1
ATOM 671 O O . ALA A 1 88 ? 2.211 4.933 -17.638 1.00 95.69 88 ALA A O 1
ATOM 672 N N . PHE A 1 89 ? 2.022 3.773 -15.731 1.00 96.50 89 PHE A N 1
ATOM 673 C CA . PHE A 1 89 ? 2.262 2.483 -16.378 1.00 96.50 89 PHE A CA 1
ATOM 674 C C . PHE A 1 89 ? 1.037 2.070 -17.193 1.00 96.50 89 PHE A C 1
ATOM 676 O O . PHE A 1 89 ? -0.096 2.221 -16.729 1.00 96.50 89 PHE A O 1
ATOM 683 N N . ASP A 1 90 ? 1.254 1.535 -18.394 1.00 95.31 90 ASP A N 1
ATOM 684 C CA . ASP A 1 90 ? 0.163 1.011 -19.211 1.00 95.31 90 ASP A CA 1
ATOM 685 C C . ASP A 1 90 ? -0.311 -0.349 -18.664 1.00 95.31 90 ASP A C 1
ATOM 687 O O . ASP A 1 90 ? 0.425 -1.331 -18.773 1.00 95.31 90 ASP A O 1
ATOM 691 N N . PRO A 1 91 ? -1.533 -0.453 -18.105 1.00 95.25 91 PRO A N 1
ATOM 692 C CA . PRO A 1 91 ? -2.048 -1.698 -17.538 1.00 95.25 91 PRO A CA 1
ATOM 693 C C . PRO A 1 91 ? -2.365 -2.769 -18.591 1.00 95.25 91 PRO A C 1
ATOM 695 O O . PRO A 1 91 ? -2.665 -3.899 -18.223 1.00 95.25 91 PRO A O 1
ATOM 698 N N . SER A 1 92 ? -2.351 -2.440 -19.889 1.00 95.12 92 SER A N 1
ATOM 699 C CA . SER A 1 92 ? -2.545 -3.437 -20.950 1.00 95.12 92 SER A CA 1
ATOM 700 C C . SER A 1 92 ? -1.306 -4.307 -21.188 1.00 95.12 92 SER A C 1
ATOM 702 O O . SER A 1 92 ? -1.422 -5.386 -21.768 1.00 95.12 92 SER A O 1
ATOM 704 N N . VAL A 1 93 ? -0.136 -3.855 -20.721 1.00 93.50 93 VAL A N 1
ATOM 705 C CA . VAL A 1 93 ? 1.156 -4.533 -20.913 1.00 93.50 93 VAL A CA 1
ATOM 706 C C . VAL A 1 93 ? 1.879 -4.767 -19.586 1.00 93.50 93 VAL A C 1
ATOM 708 O O . VAL A 1 93 ? 2.494 -5.813 -19.395 1.00 93.50 93 VAL A O 1
ATOM 711 N N . CYS A 1 94 ? 1.796 -3.816 -18.654 1.00 93.19 94 CYS A N 1
ATOM 712 C CA . CYS A 1 94 ? 2.418 -3.905 -17.339 1.00 93.19 94 CYS A CA 1
ATOM 713 C C . CYS A 1 94 ? 1.450 -4.514 -16.317 1.00 93.19 94 CYS A C 1
ATOM 715 O O . CYS A 1 94 ? 0.304 -4.079 -16.211 1.00 93.19 94 CYS A O 1
ATOM 717 N N . ASP A 1 95 ? 1.935 -5.448 -15.495 1.00 90.69 95 ASP A N 1
ATOM 718 C CA . ASP A 1 95 ? 1.186 -5.948 -14.338 1.00 90.69 95 ASP A CA 1
ATOM 719 C C . ASP A 1 95 ? 1.122 -4.859 -13.253 1.00 90.69 95 ASP A C 1
ATOM 721 O O . ASP A 1 95 ? 2.103 -4.562 -12.566 1.00 90.69 95 ASP A O 1
ATOM 725 N N . THR A 1 96 ? -0.021 -4.179 -13.160 1.00 91.00 96 THR A N 1
ATOM 726 C CA . THR A 1 96 ? -0.239 -3.089 -12.207 1.00 91.00 96 THR A CA 1
ATOM 727 C C . THR A 1 96 ? -1.692 -3.019 -11.756 1.00 91.00 96 THR A C 1
ATOM 729 O O . THR A 1 96 ? -2.626 -3.104 -12.552 1.00 91.00 96 THR A O 1
ATOM 732 N N . ASN A 1 97 ? -1.896 -2.771 -10.462 1.00 90.88 97 ASN A N 1
ATOM 733 C CA . ASN A 1 97 ? -3.212 -2.519 -9.873 1.00 90.88 97 ASN A CA 1
ATOM 734 C C . ASN A 1 97 ? -3.685 -1.063 -10.038 1.00 90.88 97 ASN A C 1
ATOM 736 O O . ASN A 1 97 ? -4.761 -0.709 -9.568 1.00 90.88 97 ASN A O 1
ATOM 740 N N . ARG A 1 98 ? -2.891 -0.207 -10.692 1.00 91.75 98 ARG A N 1
ATOM 741 C CA . ARG A 1 98 ? -3.165 1.234 -10.793 1.00 91.75 98 ARG A CA 1
ATOM 742 C C . ARG A 1 98 ? -4.111 1.605 -11.932 1.00 91.75 98 ARG A C 1
ATOM 744 O O . ARG A 1 98 ? -4.457 2.773 -12.068 1.00 91.75 98 ARG A O 1
ATOM 751 N N . ALA A 1 99 ? -4.499 0.648 -12.780 1.00 93.56 99 ALA A N 1
ATOM 752 C CA . ALA A 1 99 ? -5.434 0.847 -13.895 1.00 93.56 99 ALA A CA 1
ATOM 753 C C . ALA A 1 99 ? -5.082 2.035 -14.827 1.00 93.56 99 ALA A C 1
ATOM 755 O O . ALA A 1 99 ? -5.959 2.689 -15.387 1.00 93.56 99 ALA A O 1
ATOM 756 N N . GLY A 1 100 ? -3.788 2.327 -15.010 1.00 94.19 100 GLY A N 1
ATOM 757 C CA . GLY A 1 100 ? -3.324 3.456 -15.825 1.00 94.19 100 GLY A CA 1
ATOM 758 C C . GLY A 1 100 ? -3.401 4.826 -15.144 1.00 94.19 100 GLY A C 1
ATOM 759 O O . GLY A 1 100 ? -3.276 5.845 -15.821 1.00 94.19 100 GLY A O 1
ATOM 760 N N . LYS A 1 101 ? -3.607 4.875 -13.825 1.00 95.19 101 LYS A N 1
ATOM 761 C CA . LYS A 1 101 ? -3.478 6.090 -13.012 1.00 95.19 101 LYS A CA 1
ATOM 762 C C . LYS A 1 101 ? -2.021 6.284 -12.584 1.00 95.19 101 LYS A C 1
ATOM 764 O O . LYS A 1 101 ? -1.333 5.320 -12.245 1.00 95.19 101 LYS A O 1
ATOM 769 N N . CYS A 1 102 ? -1.554 7.531 -12.564 1.00 94.50 102 CYS A N 1
ATOM 770 C CA . CYS A 1 102 ? -0.284 7.877 -11.916 1.00 94.50 102 CYS A CA 1
ATOM 771 C C . CYS A 1 102 ? -0.394 7.747 -10.382 1.00 94.50 102 CYS A C 1
ATOM 773 O O . CYS A 1 102 ? -1.505 7.668 -9.847 1.00 94.50 102 CYS A O 1
ATOM 775 N N . GLU A 1 103 ? 0.734 7.763 -9.656 1.00 93.31 103 GLU A N 1
ATOM 776 C CA . GLU A 1 103 ? 0.743 7.633 -8.184 1.00 93.31 103 GLU A CA 1
ATOM 777 C C . GLU A 1 103 ? -0.190 8.631 -7.508 1.00 93.31 103 GLU A C 1
ATOM 779 O O . GLU A 1 103 ? -0.973 8.244 -6.650 1.00 93.31 103 GLU A O 1
ATOM 784 N N . SER A 1 104 ? -0.135 9.909 -7.893 1.00 93.31 104 SER A N 1
ATOM 785 C CA . SER A 1 104 ? -0.914 10.943 -7.211 1.00 93.31 104 SER A CA 1
ATOM 786 C C . SER A 1 104 ? -2.416 10.724 -7.351 1.00 93.31 104 SER A C 1
ATOM 788 O O . SER A 1 104 ? -3.140 10.862 -6.371 1.00 93.31 104 SER A O 1
ATOM 790 N N . CYS A 1 105 ? -2.883 10.364 -8.547 1.00 94.56 105 CYS A N 1
ATOM 791 C CA . CYS A 1 105 ? -4.301 10.117 -8.790 1.00 94.56 105 CYS A CA 1
ATOM 792 C C . CYS A 1 105 ? -4.771 8.817 -8.134 1.00 94.56 105 CYS A C 1
ATOM 794 O O . CYS A 1 105 ? -5.845 8.789 -7.543 1.00 94.56 105 CYS A O 1
ATOM 796 N N . PHE A 1 106 ? -3.953 7.764 -8.195 1.00 94.81 106 PHE A N 1
ATOM 797 C CA . PHE A 1 106 ? -4.252 6.496 -7.536 1.00 94.81 106 PHE A CA 1
ATOM 798 C C . PHE A 1 106 ? -4.333 6.654 -6.011 1.00 94.81 106 PHE A C 1
ATOM 800 O O . PHE A 1 106 ? -5.294 6.216 -5.389 1.00 94.81 106 PHE A O 1
ATOM 807 N N . MET A 1 107 ? -3.368 7.349 -5.403 1.00 93.31 107 MET A N 1
ATOM 808 C CA . MET A 1 107 ? -3.370 7.597 -3.960 1.00 93.31 107 MET A CA 1
ATOM 809 C C . MET A 1 107 ? -4.502 8.527 -3.527 1.00 93.31 107 MET A C 1
ATOM 811 O O . MET A 1 107 ? -5.034 8.353 -2.438 1.00 93.31 107 MET A O 1
ATOM 815 N N . ALA A 1 108 ? -4.890 9.503 -4.353 1.00 93.94 108 ALA A N 1
ATOM 816 C CA . ALA A 1 108 ? -6.027 10.368 -4.047 1.00 93.94 108 ALA A CA 1
ATOM 817 C C . ALA A 1 108 ? -7.340 9.575 -3.954 1.00 93.94 108 ALA A C 1
ATOM 819 O O . ALA A 1 108 ? -8.121 9.798 -3.033 1.00 93.94 108 ALA A O 1
ATOM 820 N N . GLU A 1 109 ? -7.557 8.627 -4.867 1.00 94.25 109 GLU A N 1
ATOM 821 C CA . GLU A 1 109 ? -8.707 7.720 -4.823 1.00 94.25 109 GLU A CA 1
ATOM 822 C C . GLU A 1 109 ? -8.669 6.820 -3.585 1.00 94.25 109 GLU A C 1
ATOM 824 O O . GLU A 1 109 ? -9.630 6.815 -2.819 1.00 94.25 109 GLU A O 1
ATOM 829 N N . LEU A 1 110 ? -7.546 6.137 -3.333 1.00 94.50 110 LEU A N 1
ATOM 830 C CA . LEU A 1 110 ? -7.404 5.273 -2.155 1.00 94.50 110 LEU A CA 1
ATOM 831 C C . LEU A 1 110 ? -7.613 6.035 -0.844 1.00 94.50 110 LEU A C 1
ATOM 833 O O . LEU A 1 110 ? -8.252 5.525 0.071 1.00 94.50 110 LEU A O 1
ATOM 837 N N . ASN A 1 111 ? -7.104 7.263 -0.748 1.00 96.06 111 ASN A N 1
ATOM 838 C CA . ASN A 1 111 ? -7.302 8.099 0.432 1.00 96.06 111 ASN A CA 1
ATOM 839 C C . ASN A 1 111 ? -8.770 8.514 0.585 1.00 96.06 111 ASN A C 1
ATOM 841 O O . ASN A 1 111 ? -9.286 8.513 1.698 1.00 96.06 111 ASN A O 1
ATOM 845 N N . ALA A 1 112 ? -9.464 8.829 -0.510 1.00 96.00 112 ALA A N 1
ATOM 846 C CA . ALA A 1 112 ? -10.885 9.155 -0.457 1.00 96.00 112 ALA A CA 1
ATOM 847 C C . ALA A 1 112 ? -11.731 7.950 -0.007 1.00 96.00 112 ALA A C 1
ATOM 849 O O . ALA A 1 112 ? -12.654 8.116 0.792 1.00 96.00 112 ALA A O 1
ATOM 850 N N . GLU A 1 113 ? -11.411 6.742 -0.480 1.00 95.50 113 GLU A N 1
ATOM 851 C CA . GLU A 1 113 ? -12.041 5.500 -0.017 1.00 95.50 113 GLU A CA 1
ATOM 852 C C . GLU A 1 113 ? -11.746 5.243 1.464 1.00 95.50 113 GLU A C 1
ATOM 854 O O . GLU A 1 113 ? -12.666 4.997 2.247 1.00 95.50 113 GLU A O 1
ATOM 859 N N . TRP A 1 114 ? -10.479 5.381 1.865 1.00 96.12 114 TRP A N 1
ATOM 860 C CA . TRP A 1 114 ? -10.048 5.245 3.253 1.00 96.12 114 TRP A CA 1
ATOM 861 C C . TRP A 1 114 ? -10.818 6.189 4.177 1.00 96.12 114 TRP A C 1
ATOM 863 O O . TRP A 1 114 ? -11.387 5.747 5.170 1.00 96.12 114 TRP A O 1
ATOM 873 N N . GLU A 1 115 ? -10.898 7.477 3.839 1.00 96.88 115 GLU A N 1
ATOM 874 C CA . GLU A 1 115 ? -11.606 8.473 4.646 1.0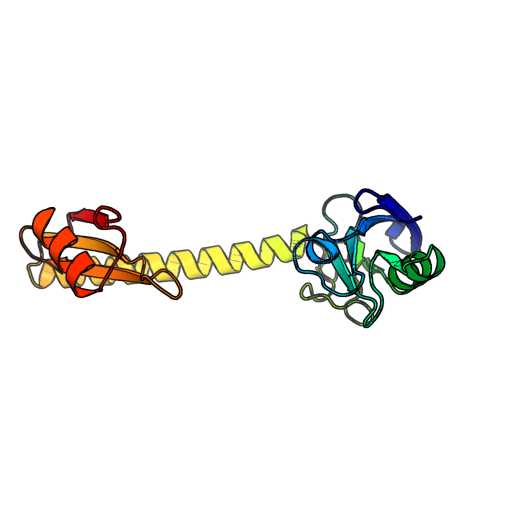0 96.88 115 GLU A CA 1
ATOM 875 C C . GLU A 1 115 ? -13.101 8.159 4.793 1.00 96.88 115 GLU A C 1
ATOM 877 O O . GLU A 1 115 ? -13.706 8.452 5.828 1.00 96.88 115 GLU A O 1
ATOM 882 N N . GLN A 1 116 ? -13.728 7.596 3.758 1.00 96.38 116 GLN A N 1
ATOM 883 C CA . GLN A 1 116 ? -15.131 7.192 3.819 1.00 96.38 116 GLN A CA 1
ATOM 884 C C . GLN A 1 116 ? -15.332 5.991 4.741 1.00 96.38 116 GLN A C 1
ATOM 886 O O . GLN A 1 116 ? -16.239 6.013 5.577 1.00 96.38 116 GLN A O 1
ATOM 891 N N . GLU A 1 117 ? -14.503 4.959 4.606 1.00 96.19 117 GLU A N 1
ATOM 892 C CA . GLU A 1 117 ? -14.578 3.770 5.456 1.00 96.19 117 GLU A CA 1
ATOM 893 C C . GLU A 1 117 ? -14.218 4.093 6.909 1.00 96.19 117 GLU A C 1
ATOM 895 O O . GLU A 1 117 ? -14.917 3.658 7.824 1.00 96.19 117 GLU A O 1
ATOM 900 N N . GLU A 1 118 ? -13.226 4.955 7.136 1.00 95.69 118 GLU A N 1
ATOM 901 C CA . GLU A 1 118 ? -12.880 5.450 8.466 1.00 95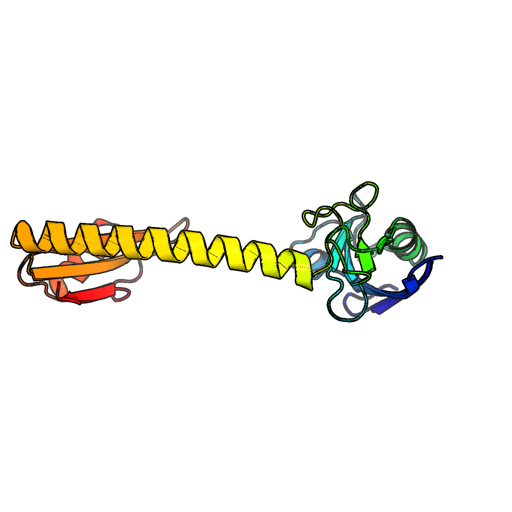.69 118 GLU A CA 1
ATOM 902 C C . GLU A 1 118 ? -14.067 6.172 9.112 1.00 95.69 118 GLU A C 1
ATOM 904 O O . GLU A 1 118 ? -14.436 5.861 10.245 1.00 95.69 118 GLU A O 1
ATOM 909 N N . LYS A 1 119 ? -14.741 7.081 8.394 1.00 96.12 119 LYS A N 1
ATOM 910 C CA . LYS A 1 119 ? -15.940 7.763 8.914 1.00 96.12 119 LYS A CA 1
ATOM 911 C C . LYS A 1 119 ? -17.055 6.775 9.261 1.00 96.12 119 LYS A C 1
ATOM 913 O O . LYS A 1 119 ? -17.624 6.866 10.351 1.00 96.12 119 LYS A O 1
ATOM 918 N N . LYS A 1 120 ? -17.355 5.817 8.375 1.00 96.12 120 LYS A N 1
ATOM 919 C CA . LYS A 1 120 ? -18.379 4.785 8.623 1.00 96.12 120 LYS A CA 1
ATOM 920 C C . LYS A 1 120 ? -18.046 3.949 9.855 1.00 96.12 120 LYS A C 1
ATOM 922 O O . LYS A 1 120 ? -18.925 3.682 10.677 1.00 96.12 120 LYS A O 1
ATOM 927 N N . GLU A 1 121 ? -16.787 3.556 9.997 1.00 94.12 121 GLU A N 1
ATOM 928 C CA . GLU A 1 121 ? -16.324 2.756 11.121 1.00 94.12 121 GLU A CA 1
ATOM 929 C C . GLU A 1 121 ? -16.384 3.544 12.435 1.00 94.12 121 GLU A C 1
ATOM 931 O O . GLU A 1 121 ? -16.927 3.049 13.424 1.00 94.12 121 GLU A O 1
ATOM 936 N N . GLN A 1 122 ? -15.945 4.805 12.443 1.00 94.12 122 GLN A N 1
ATOM 937 C CA . GLN A 1 122 ? -16.056 5.682 13.614 1.00 94.12 122 GLN A CA 1
ATOM 938 C C . GLN A 1 122 ? -17.516 5.883 14.044 1.00 94.12 122 GLN A C 1
ATOM 940 O O . GLN A 1 122 ? -17.838 5.806 15.233 1.00 94.12 122 GLN A O 1
ATOM 945 N N . GLU A 1 123 ? -18.436 6.076 13.096 1.00 96.31 123 GLU A N 1
ATOM 946 C CA . GLU A 1 123 ? -19.869 6.143 13.395 1.00 96.31 123 GLU A CA 1
ATOM 947 C C . GLU A 1 123 ? -20.411 4.826 13.962 1.00 96.31 123 GLU A C 1
ATOM 949 O O . GLU A 1 123 ? -21.213 4.837 14.904 1.00 96.31 123 GLU A O 1
ATOM 954 N N . ARG A 1 124 ? -19.985 3.685 13.408 1.00 95.50 124 ARG A N 1
ATOM 955 C CA . ARG A 1 124 ? -20.365 2.353 13.892 1.00 95.50 124 ARG A CA 1
ATOM 956 C C . ARG A 1 124 ? -19.896 2.148 15.332 1.00 95.50 124 ARG A C 1
ATOM 958 O O . ARG A 1 124 ? -20.699 1.741 16.175 1.00 95.50 124 ARG A O 1
ATOM 965 N N . LEU A 1 125 ? -18.636 2.466 15.625 1.00 91.75 125 LEU A N 1
ATOM 966 C CA . LEU A 1 125 ? -18.049 2.372 16.962 1.00 91.75 125 LEU A CA 1
ATOM 967 C C . LEU A 1 125 ? -18.754 3.307 17.949 1.00 91.75 125 LEU A C 1
ATOM 969 O O . LEU A 1 125 ? -19.108 2.880 19.050 1.00 91.75 125 LEU A O 1
ATOM 973 N N . LYS A 1 126 ? -19.048 4.549 17.546 1.00 94.31 126 LYS A N 1
ATOM 974 C CA . LYS A 1 126 ? -19.811 5.501 18.365 1.00 94.31 126 LYS A CA 1
ATOM 975 C C . LYS A 1 126 ? -21.191 4.953 18.732 1.00 94.31 126 LYS A C 1
ATOM 977 O O . LYS A 1 126 ? -21.532 4.913 19.912 1.00 94.31 126 LYS A O 1
ATOM 982 N N . LYS A 1 127 ? -21.952 4.448 17.754 1.00 95.69 127 LYS A N 1
ATOM 983 C CA . LYS A 1 127 ? -23.276 3.838 17.989 1.00 95.69 127 LYS A CA 1
ATOM 984 C C . LYS A 1 127 ? -23.194 2.626 18.922 1.00 95.69 127 LYS A C 1
ATOM 986 O O . LYS A 1 127 ? -24.071 2.431 19.763 1.00 95.69 127 LYS A O 1
ATOM 991 N N . GLN A 1 128 ? -22.148 1.805 18.797 1.00 94.62 128 GLN A N 1
ATOM 992 C CA . GLN A 1 128 ? -21.928 0.673 19.701 1.00 94.62 128 GLN A CA 1
ATOM 993 C C . GLN A 1 128 ? -21.638 1.124 21.133 1.00 94.62 128 GLN A C 1
ATOM 995 O O . GLN A 1 128 ? -22.239 0.578 22.058 1.00 94.62 128 GLN A O 1
ATOM 1000 N N . ARG A 1 129 ? -20.792 2.145 21.314 1.00 95.00 129 ARG A N 1
ATOM 1001 C CA . ARG A 1 129 ? -20.503 2.739 22.629 1.00 95.00 129 ARG A CA 1
ATOM 1002 C C . ARG A 1 129 ? -21.757 3.343 23.266 1.00 95.00 129 ARG A C 1
ATOM 1004 O O . ARG A 1 129 ? -22.046 3.047 24.421 1.00 95.00 129 ARG A O 1
ATOM 1011 N N . GLU A 1 130 ? -22.552 4.101 22.510 1.00 96.00 130 GLU A N 1
ATOM 1012 C CA . GLU A 1 130 ? -23.824 4.670 22.985 1.00 96.00 130 GLU A CA 1
ATOM 1013 C C . GLU A 1 130 ? -24.814 3.579 23.417 1.00 96.00 130 GLU A C 1
ATOM 1015 O O . GLU A 1 130 ? -25.399 3.653 24.500 1.00 96.00 130 GLU A O 1
ATOM 1020 N N . LYS A 1 131 ? -24.961 2.519 22.611 1.00 96.88 131 LYS A N 1
ATOM 1021 C CA . LYS A 1 131 ? -25.806 1.368 22.954 1.00 96.88 131 LYS A CA 1
ATOM 1022 C C . LYS A 1 131 ? -25.311 0.656 24.214 1.00 96.88 131 LYS A C 1
ATOM 1024 O O . LYS A 1 131 ? -26.124 0.306 25.065 1.00 96.88 131 LYS A O 1
ATOM 1029 N N . ALA A 1 132 ? -24.003 0.450 24.348 1.00 96.50 132 ALA A N 1
ATOM 1030 C CA . ALA A 1 132 ? -23.416 -0.176 25.528 1.00 96.50 132 ALA A CA 1
ATOM 1031 C C . ALA A 1 132 ? -23.650 0.674 26.791 1.00 96.50 132 ALA A C 1
ATOM 1033 O O . ALA A 1 132 ? -24.060 0.149 27.827 1.00 96.50 132 ALA A O 1
ATOM 1034 N N . LYS A 1 133 ? -23.500 1.998 26.684 1.00 96.25 133 LYS A N 1
ATOM 1035 C CA . LYS A 1 133 ? -23.802 2.942 27.766 1.00 96.25 133 LYS A CA 1
ATOM 1036 C C . LYS A 1 133 ? -25.271 2.879 28.186 1.00 96.25 133 LYS A C 1
ATOM 1038 O O . LYS A 1 133 ? -25.566 2.794 29.374 1.00 96.25 133 LYS A O 1
ATOM 1043 N N . ALA A 1 134 ? -26.196 2.816 27.225 1.00 96.81 134 ALA A N 1
ATOM 1044 C CA . ALA A 1 134 ? -27.626 2.639 27.495 1.00 96.81 134 ALA A CA 1
ATOM 1045 C C . ALA A 1 134 ? -27.958 1.282 28.151 1.00 96.81 134 ALA A C 1
ATOM 1047 O O . ALA A 1 134 ? -28.920 1.177 28.908 1.00 96.81 134 ALA A O 1
ATOM 1048 N N . GLN A 1 135 ? -27.149 0.247 27.904 1.00 97.00 135 GLN A N 1
ATOM 1049 C CA . GLN A 1 135 ? -27.235 -1.058 28.575 1.00 97.00 135 GLN A CA 1
ATOM 1050 C C . GLN A 1 135 ? -26.563 -1.071 29.964 1.00 97.00 135 GLN A C 1
ATOM 1052 O O . GLN A 1 135 ? -26.603 -2.082 30.670 1.00 97.00 135 GLN A O 1
ATOM 1057 N N . GLY A 1 136 ? -25.973 0.053 30.381 1.00 97.31 136 GLY A N 1
ATOM 1058 C CA . GLY A 1 136 ? -25.369 0.253 31.694 1.00 97.31 136 GLY A CA 1
ATOM 1059 C C . GLY A 1 136 ? -23.895 -0.133 31.788 1.00 97.31 136 GLY A C 1
ATOM 1060 O O . GLY A 1 136 ? -23.366 -0.152 32.896 1.00 97.31 136 GLY A O 1
ATOM 1061 N N . PHE A 1 137 ? -23.222 -0.462 30.684 1.00 98.12 137 PHE A N 1
ATOM 1062 C CA . PHE A 1 137 ? -21.766 -0.621 30.694 1.00 98.12 137 PHE A CA 1
ATOM 1063 C C . PHE A 1 137 ? -21.089 0.733 30.944 1.00 98.12 137 PHE A C 1
ATOM 1065 O O . PHE A 1 137 ? -21.595 1.768 30.510 1.00 98.12 137 PHE A O 1
ATOM 1072 N N . THR A 1 138 ? -19.952 0.729 31.640 1.00 97.19 138 THR A N 1
ATOM 1073 C CA . THR A 1 138 ? -19.226 1.960 32.004 1.00 97.19 138 THR A CA 1
ATOM 1074 C C . THR A 1 138 ? -17.886 2.094 31.285 1.00 97.19 138 THR A C 1
ATOM 1076 O O . THR A 1 138 ? -17.378 3.203 31.157 1.00 97.19 138 THR A O 1
ATOM 1079 N N . HIS A 1 139 ? -17.340 0.989 30.770 1.00 98.00 139 HIS A N 1
ATOM 1080 C CA . HIS A 1 139 ? -16.028 0.943 30.131 1.00 98.00 139 HIS A CA 1
ATOM 1081 C C . HIS A 1 139 ? -16.033 0.047 28.883 1.00 98.00 139 HIS A C 1
ATOM 1083 O O . HIS A 1 139 ? -16.863 -0.860 28.747 1.00 98.00 139 HIS A O 1
ATOM 1089 N N . VAL A 1 140 ? -15.061 0.264 28.000 1.00 97.38 140 VAL A N 1
ATOM 1090 C CA . VAL A 1 140 ? -14.635 -0.690 26.970 1.00 97.38 140 VAL A CA 1
ATOM 1091 C C . VAL A 1 140 ? -13.185 -1.086 27.215 1.00 97.38 140 VAL A C 1
ATOM 1093 O O . VAL A 1 140 ? -12.349 -0.246 27.539 1.00 97.38 140 VAL A O 1
ATOM 1096 N N . ILE A 1 141 ? -12.908 -2.377 27.079 1.00 97.69 141 ILE A N 1
ATOM 1097 C CA . ILE A 1 141 ? -11.565 -2.944 27.099 1.00 97.69 141 ILE A CA 1
ATOM 1098 C C . ILE A 1 141 ? -11.238 -3.384 25.673 1.00 97.69 141 ILE A C 1
ATOM 1100 O O . ILE A 1 141 ? -11.830 -4.351 25.188 1.00 97.69 141 ILE A O 1
ATOM 1104 N N . ASP A 1 142 ? -10.311 -2.685 25.028 1.00 97.50 142 ASP A N 1
ATOM 1105 C CA . ASP A 1 142 ? -9.731 -3.054 23.737 1.00 97.50 142 ASP A CA 1
ATOM 1106 C C . ASP A 1 142 ? -8.456 -3.869 23.981 1.00 97.50 142 ASP A C 1
ATOM 1108 O O . ASP A 1 142 ? -7.623 -3.499 24.806 1.00 97.50 142 ASP A O 1
ATOM 1112 N N . LEU A 1 143 ? -8.308 -4.993 23.288 1.00 97.88 143 LEU A N 1
ATOM 1113 C CA . LEU A 1 143 ? -7.219 -5.952 23.466 1.00 97.88 143 LEU A CA 1
ATOM 1114 C C . LEU A 1 143 ? -6.515 -6.195 22.135 1.00 97.88 143 LEU A C 1
ATOM 1116 O O . LEU A 1 143 ? -7.199 -6.426 21.131 1.00 97.88 143 LEU A O 1
ATOM 1120 N N . VAL A 1 144 ? -5.185 -6.277 22.161 1.00 98.06 144 VAL A N 1
ATOM 1121 C CA . VAL A 1 144 ? -4.405 -6.903 21.088 1.00 98.06 144 VAL A CA 1
ATOM 1122 C C . VAL A 1 144 ? -3.954 -8.277 21.573 1.00 98.06 144 VAL A C 1
ATOM 1124 O O . VAL A 1 144 ? -3.189 -8.436 22.522 1.00 98.06 144 VAL A O 1
ATOM 1127 N N . VAL A 1 145 ? -4.516 -9.320 20.971 1.00 97.88 145 VAL A N 1
ATOM 1128 C CA . VAL A 1 145 ? -4.190 -10.703 21.309 1.00 97.88 145 VAL A CA 1
ATOM 1129 C C . VAL A 1 145 ? -3.078 -11.177 20.389 1.00 97.88 145 VAL A C 1
ATOM 1131 O O . VAL A 1 145 ? -3.326 -11.347 19.198 1.00 97.88 145 VAL A O 1
ATOM 1134 N N . HIS A 1 146 ? -1.923 -11.496 20.967 1.00 97.25 146 HIS A N 1
ATOM 1135 C CA . HIS A 1 146 ? -0.758 -12.038 20.269 1.00 97.25 146 HIS A CA 1
ATOM 1136 C C . HIS A 1 146 ? -0.686 -13.555 20.477 1.00 97.25 146 HIS A C 1
ATOM 1138 O O . HIS A 1 146 ? -0.159 -14.009 21.500 1.00 97.25 146 HIS A O 1
ATOM 1144 N N . PRO A 1 147 ? -1.274 -14.388 19.601 1.00 95.31 147 PRO A N 1
ATOM 1145 C CA . PRO A 1 147 ? -1.231 -15.832 19.783 1.00 95.31 147 PRO A CA 1
ATOM 1146 C C . PRO A 1 147 ? 0.196 -16.371 19.603 1.00 95.31 147 PRO A C 1
ATOM 1148 O O . PRO A 1 147 ? 1.032 -15.784 18.928 1.00 95.31 147 PRO A O 1
ATOM 1151 N N . LYS A 1 148 ? 0.477 -17.559 20.152 1.00 95.31 148 LYS A N 1
ATOM 1152 C CA . LYS A 1 148 ? 1.767 -18.244 19.929 1.00 95.31 148 LYS A CA 1
ATOM 1153 C C . LYS A 1 148 ? 2.047 -18.520 18.441 1.00 95.31 148 LYS A C 1
ATOM 1155 O O . LYS A 1 148 ? 3.204 -18.596 18.035 1.00 95.31 148 LYS A O 1
ATOM 1160 N N . HIS A 1 149 ? 0.988 -18.732 17.660 1.00 93.00 149 HIS A N 1
ATOM 1161 C CA . HIS A 1 149 ? 1.036 -18.995 16.227 1.00 93.00 149 HIS A CA 1
ATOM 1162 C C . HIS A 1 149 ? -0.117 -18.262 15.535 1.00 93.00 149 HIS A C 1
ATOM 1164 O O . HIS A 1 149 ? -1.242 -18.301 16.039 1.00 93.00 149 HIS A O 1
ATOM 1170 N N . GLY A 1 150 ? 0.156 -17.688 14.364 1.00 91.12 150 GLY A N 1
ATOM 1171 C CA . GLY A 1 150 ? -0.815 -16.934 13.571 1.00 91.12 150 GLY A CA 1
ATOM 1172 C C . GLY A 1 150 ? -0.763 -15.432 13.836 1.00 91.12 150 GLY A C 1
ATOM 1173 O O . GLY A 1 150 ? 0.146 -14.9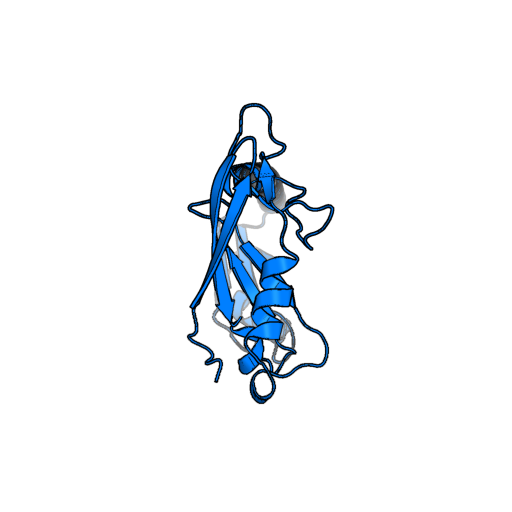52 14.510 1.00 91.12 150 GLY A O 1
ATOM 1174 N N . ASP A 1 151 ? -1.748 -14.729 13.285 1.00 94.50 151 ASP A N 1
ATOM 1175 C CA . ASP A 1 151 ? -1.806 -13.269 13.303 1.00 94.50 151 ASP A CA 1
ATOM 1176 C C . ASP A 1 151 ? -2.433 -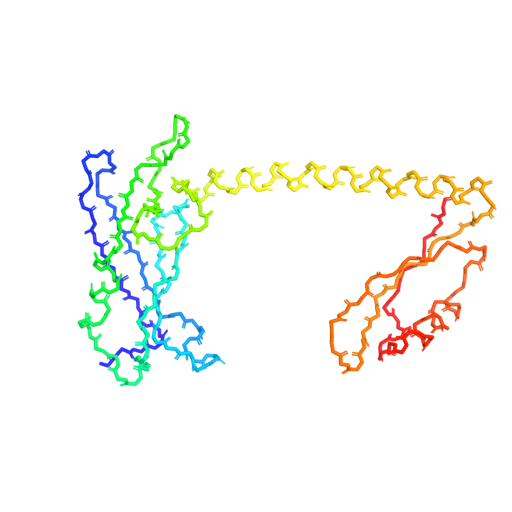12.719 14.587 1.00 94.50 151 ASP A C 1
ATOM 1178 O O . ASP A 1 151 ? -3.244 -13.377 15.257 1.00 94.50 151 ASP A O 1
ATOM 1182 N N . ASP A 1 152 ? -2.080 -11.474 14.890 1.00 96.56 152 ASP A N 1
ATOM 1183 C CA . ASP A 1 152 ? -2.661 -10.718 15.991 1.00 96.56 152 ASP A CA 1
ATOM 1184 C C . ASP A 1 152 ? -4.164 -10.492 15.782 1.00 96.56 152 ASP A C 1
ATOM 1186 O O . ASP A 1 152 ? -4.663 -10.366 14.660 1.00 96.56 152 ASP A O 1
ATOM 1190 N N . ARG A 1 153 ? -4.915 -10.439 16.888 1.00 96.06 153 ARG A N 1
ATOM 1191 C CA . ARG A 1 153 ? -6.371 -10.233 16.861 1.00 96.06 153 ARG A CA 1
ATOM 1192 C C . ARG A 1 153 ? -6.777 -9.074 17.752 1.00 96.06 153 ARG A C 1
ATOM 1194 O O . ARG A 1 153 ? -6.455 -9.064 18.936 1.00 96.06 153 ARG A O 1
ATOM 1201 N N . PHE A 1 154 ? -7.584 -8.176 17.203 1.00 96.00 154 PHE A N 1
ATOM 1202 C CA . PHE A 1 154 ? -8.152 -7.039 17.921 1.00 96.00 154 PHE A CA 1
ATOM 1203 C C . PHE A 1 154 ? -9.545 -7.392 18.441 1.00 96.00 154 PHE A C 1
ATOM 1205 O O . PHE A 1 154 ? -10.413 -7.803 17.668 1.00 96.00 154 PHE A O 1
ATOM 1212 N N . LEU A 1 155 ? -9.763 -7.270 19.751 1.00 95.69 155 LEU A N 1
ATOM 1213 C CA . LEU A 1 155 ? -11.041 -7.590 20.393 1.00 95.69 155 LEU A CA 1
ATOM 1214 C C . LEU A 1 155 ? -11.462 -6.472 21.346 1.00 95.69 155 LEU A C 1
ATOM 1216 O O . LEU A 1 155 ? -10.641 -6.000 22.123 1.00 95.69 155 LEU A O 1
ATOM 1220 N N . SER A 1 156 ? -12.754 -6.145 21.368 1.00 95.69 156 SER A N 1
ATOM 1221 C CA . SER A 1 156 ? -13.323 -5.153 22.290 1.00 95.69 156 SER A CA 1
ATOM 1222 C C . SER A 1 156 ? -14.394 -5.777 23.186 1.00 95.69 156 SER A C 1
ATOM 1224 O O . SER A 1 156 ? -15.275 -6.498 22.711 1.00 95.69 156 SER A O 1
ATOM 1226 N N . TYR A 1 157 ? -14.345 -5.477 24.484 1.00 96.94 157 TYR A N 1
ATOM 1227 C CA . TYR A 1 157 ? -15.313 -5.930 25.486 1.00 96.94 157 TYR A CA 1
ATOM 1228 C C . TYR A 1 157 ? -15.929 -4.742 26.222 1.00 96.94 157 TYR A C 1
ATOM 1230 O O . TYR A 1 157 ? -15.223 -3.998 26.896 1.00 96.94 157 TYR A O 1
ATOM 1238 N N . PHE A 1 158 ? -17.253 -4.597 26.158 1.00 97.81 158 PHE A N 1
ATOM 1239 C CA . PHE A 1 158 ? -17.983 -3.651 27.006 1.00 97.81 158 PHE A CA 1
ATOM 1240 C C . PHE A 1 158 ? -18.224 -4.266 28.383 1.00 97.81 158 PHE A C 1
ATOM 1242 O O . PHE A 1 158 ? -18.770 -5.366 28.489 1.00 97.81 158 PHE A O 1
ATOM 1249 N N . VAL A 1 159 ? -17.807 -3.567 29.439 1.00 97.31 159 VAL A N 1
ATOM 1250 C CA . VAL A 1 159 ? -17.879 -4.060 30.820 1.00 97.31 159 VAL A CA 1
ATOM 1251 C C . VAL A 1 159 ? -18.308 -2.956 31.787 1.00 97.31 159 VAL A C 1
ATOM 1253 O O . VAL A 1 159 ? -18.301 -1.766 31.465 1.00 97.31 159 VAL A O 1
ATOM 1256 N N . LYS A 1 160 ? -18.731 -3.359 32.985 1.00 96.88 160 LYS A N 1
ATOM 1257 C CA . LYS A 1 160 ? -18.906 -2.452 34.123 1.00 96.88 160 LYS A CA 1
ATOM 1258 C C . LYS A 1 160 ? -17.629 -2.481 34.955 1.00 96.88 160 LYS A C 1
ATOM 1260 O O . LYS A 1 160 ? -17.071 -3.558 35.133 1.00 96.88 160 LYS A O 1
ATOM 1265 N N . ASP A 1 161 ? -17.209 -1.309 35.418 1.00 94.94 161 ASP A N 1
ATOM 1266 C CA . ASP A 1 161 ? -16.119 -1.098 36.377 1.00 94.94 161 ASP A CA 1
ATOM 1267 C C . ASP A 1 161 ? -14.841 -1.851 35.983 1.00 94.94 161 ASP A C 1
ATOM 1269 O O . ASP A 1 161 ? -14.365 -2.729 36.700 1.00 94.94 161 ASP A O 1
ATOM 1273 N N . ALA A 1 162 ? -14.329 -1.546 34.783 1.00 96.00 162 ALA A N 1
ATOM 1274 C CA . ALA A 1 162 ? -13.179 -2.243 34.221 1.00 96.00 162 ALA A CA 1
ATOM 1275 C C . ALA A 1 162 ? -11.943 -2.116 35.116 1.00 96.00 162 ALA A C 1
ATOM 1277 O O . ALA A 1 162 ? -11.620 -1.029 35.596 1.00 96.00 162 ALA A O 1
ATOM 1278 N N . THR A 1 163 ? -11.203 -3.217 35.253 1.00 97.25 163 THR A N 1
ATOM 1279 C CA . THR A 1 163 ? -9.902 -3.230 35.926 1.00 97.25 163 THR A CA 1
ATOM 1280 C C . THR A 1 163 ? -8.815 -3.830 35.026 1.00 97.25 163 THR A C 1
ATOM 1282 O O . THR A 1 163 ? -9.120 -4.649 34.148 1.00 97.25 163 THR A O 1
ATOM 1285 N N . PRO A 1 164 ? -7.536 -3.473 35.242 1.00 97.50 164 PRO A N 1
ATOM 1286 C CA . PRO A 1 164 ? -6.395 -4.121 34.592 1.00 97.50 164 PRO A CA 1
ATOM 1287 C C . PRO A 1 164 ? -6.426 -5.654 34.679 1.00 97.50 164 PRO A C 1
ATOM 1289 O O . PRO A 1 164 ? -6.163 -6.351 33.700 1.00 97.50 164 PRO A O 1
ATOM 1292 N N . GLU A 1 165 ? -6.814 -6.207 35.829 1.00 97.88 165 GLU A N 1
ATOM 1293 C CA . GLU A 1 165 ? -6.875 -7.653 36.057 1.00 97.88 165 GLU A CA 1
ATOM 1294 C C . GLU A 1 165 ? -7.916 -8.328 35.159 1.00 97.88 165 GLU A C 1
ATOM 1296 O O . GLU A 1 165 ? -7.692 -9.448 34.692 1.00 97.88 165 GLU A O 1
ATOM 1301 N N . MET A 1 166 ? -9.033 -7.647 34.873 1.00 97.88 166 MET A N 1
ATOM 1302 C CA . MET A 1 166 ? -10.025 -8.129 33.910 1.00 97.88 166 MET A CA 1
ATOM 1303 C C . MET A 1 166 ? -9.433 -8.202 32.501 1.00 97.88 166 MET A C 1
ATOM 1305 O O . MET A 1 166 ? -9.612 -9.217 31.827 1.00 97.88 166 MET A O 1
ATOM 1309 N N . ALA A 1 167 ? -8.701 -7.170 32.066 1.00 97.56 167 ALA A N 1
ATOM 1310 C CA . ALA A 1 167 ? -8.055 -7.142 30.753 1.00 97.56 167 ALA A CA 1
ATOM 1311 C C . ALA A 1 167 ? -7.007 -8.260 30.613 1.00 97.56 167 ALA A C 1
ATOM 1313 O O . ALA A 1 167 ? -7.063 -9.048 29.667 1.00 97.56 167 ALA A O 1
ATOM 1314 N N . VAL A 1 168 ? -6.141 -8.429 31.618 1.00 98.06 168 VAL A N 1
ATOM 1315 C CA . VAL A 1 168 ? -5.173 -9.539 31.690 1.00 98.06 168 VAL A CA 1
ATOM 1316 C C . VAL A 1 168 ? -5.888 -10.895 31.658 1.00 98.06 168 VAL A C 1
ATOM 1318 O O . VAL A 1 168 ? -5.455 -11.823 30.970 1.00 98.06 168 VAL A O 1
ATOM 1321 N N . GLY A 1 169 ? -7.003 -11.031 32.380 1.00 98.12 169 GLY A N 1
ATOM 1322 C CA . GLY A 1 169 ? -7.832 -12.235 32.374 1.00 98.12 169 GLY A CA 1
ATOM 1323 C C . GLY A 1 169 ? -8.400 -12.557 30.989 1.00 98.12 169 GLY A C 1
ATOM 1324 O O . GLY A 1 169 ? -8.374 -13.716 30.566 1.00 98.12 169 GLY A O 1
ATOM 1325 N N . LEU A 1 170 ? -8.859 -11.542 30.252 1.00 97.88 170 LEU A N 1
ATOM 1326 C CA . LEU A 1 170 ? -9.332 -11.691 28.875 1.00 97.88 170 LEU A CA 1
ATOM 1327 C C . LEU A 1 170 ? -8.190 -12.064 27.916 1.00 97.88 170 LEU A C 1
ATOM 1329 O O . LEU A 1 170 ? -8.358 -12.992 27.124 1.00 97.88 170 LEU A O 1
ATOM 1333 N N . LEU A 1 171 ? -7.016 -11.434 28.021 1.00 98.19 171 LEU A N 1
ATOM 1334 C CA . LEU A 1 171 ? -5.836 -11.789 27.218 1.00 98.19 171 LEU A CA 1
ATOM 1335 C C . LEU A 1 171 ? -5.412 -13.244 27.452 1.00 98.19 171 LEU A C 1
ATOM 1337 O O . LEU A 1 171 ? -5.204 -13.996 26.496 1.00 98.19 171 LEU A O 1
ATOM 1341 N N . ARG A 1 172 ? -5.393 -13.696 28.713 1.00 97.56 172 ARG A N 1
ATOM 1342 C CA . ARG A 1 172 ? -5.143 -15.107 29.060 1.00 97.56 172 ARG A CA 1
ATOM 1343 C C . ARG A 1 172 ? -6.212 -16.039 28.495 1.00 97.56 172 ARG A C 1
ATOM 1345 O O . ARG A 1 172 ? -5.871 -17.083 27.939 1.00 97.56 172 ARG A O 1
ATOM 1352 N N . LYS A 1 173 ? -7.495 -15.668 28.587 1.00 97.31 173 LYS A N 1
ATOM 1353 C CA . LYS A 1 173 ? -8.616 -16.439 28.016 1.00 97.31 173 LYS A CA 1
ATOM 1354 C C . LYS A 1 173 ? -8.441 -16.652 26.511 1.00 97.31 173 LYS A C 1
ATOM 1356 O O . LYS A 1 173 ? -8.734 -17.736 26.010 1.00 97.31 173 LYS A O 1
ATOM 1361 N N . HIS A 1 174 ? -7.923 -15.647 25.809 1.00 96.56 174 HIS A N 1
ATOM 1362 C CA . HIS A 1 174 ? -7.636 -15.715 24.374 1.00 96.56 174 HIS A CA 1
ATOM 1363 C C . HIS A 1 174 ? -6.262 -16.287 24.028 1.00 96.56 174 HIS A C 1
ATOM 1365 O O . HIS A 1 174 ? -5.920 -16.340 22.846 1.00 96.56 174 HIS A O 1
ATOM 1371 N N . ARG A 1 175 ? -5.521 -16.785 25.028 1.00 96.75 175 ARG A N 1
ATOM 1372 C CA . ARG A 1 175 ? -4.185 -17.384 24.889 1.00 96.75 175 ARG A CA 1
ATOM 1373 C C . ARG A 1 175 ? -3.168 -16.422 24.265 1.00 96.75 175 ARG A C 1
ATOM 1375 O O . ARG A 1 175 ? -2.335 -16.848 23.467 1.00 96.75 175 ARG A O 1
ATOM 1382 N N . SER A 1 176 ? -3.260 -15.141 24.622 1.00 97.56 176 SER A N 1
ATOM 1383 C CA . SER A 1 176 ? -2.243 -14.156 24.261 1.00 97.56 176 SER A CA 1
ATOM 1384 C C . SER A 1 176 ? -0.922 -14.482 24.957 1.00 97.56 176 SER A C 1
ATOM 1386 O O . SER A 1 176 ? -0.906 -14.862 26.130 1.00 97.56 176 SER A O 1
ATOM 1388 N N . MET A 1 177 ? 0.179 -14.319 24.232 1.00 97.88 177 MET A N 1
ATOM 1389 C CA . MET A 1 177 ? 1.547 -14.402 24.745 1.00 97.88 177 MET A CA 1
ATOM 1390 C C . MET A 1 177 ? 1.969 -13.105 25.443 1.00 97.88 177 MET A C 1
ATOM 1392 O O . MET A 1 177 ? 2.813 -13.139 26.334 1.00 97.88 177 MET A O 1
ATOM 1396 N N . VAL A 1 178 ? 1.358 -11.985 25.057 1.00 97.31 178 VAL A N 1
ATOM 1397 C CA . VAL A 1 178 ? 1.572 -10.648 25.619 1.00 97.31 178 VAL A CA 1
ATOM 1398 C C . VAL A 1 178 ? 0.331 -10.279 26.430 1.00 97.31 178 VAL A C 1
ATOM 1400 O O . VAL A 1 178 ? -0.796 -10.423 25.951 1.00 97.31 178 VAL A O 1
ATOM 1403 N N . LEU A 1 179 ? 0.520 -9.897 27.693 1.00 97.81 179 LEU A N 1
ATOM 1404 C CA . LEU A 1 179 ? -0.575 -9.730 28.662 1.00 97.81 179 LEU A CA 1
ATOM 1405 C C . LEU A 1 179 ? -0.817 -8.273 29.072 1.00 97.81 179 LEU A C 1
ATOM 1407 O O . LEU A 1 179 ? -1.686 -8.016 29.901 1.00 97.81 179 LEU A O 1
ATOM 1411 N N . ASP A 1 180 ? -0.062 -7.345 28.506 1.00 97.38 180 ASP A N 1
ATOM 1412 C CA . ASP A 1 180 ? -0.115 -5.908 28.759 1.00 97.38 180 ASP A CA 1
ATOM 1413 C C . ASP A 1 180 ? -0.536 -5.088 27.530 1.00 97.38 180 ASP A C 1
ATOM 1415 O O . ASP A 1 180 ? -0.710 -3.879 27.654 1.00 97.38 180 ASP A O 1
ATOM 1419 N N . ASP A 1 181 ? -0.788 -5.729 26.383 1.00 97.31 181 ASP A N 1
ATOM 1420 C CA . ASP A 1 181 ? -1.293 -5.050 25.186 1.00 97.31 181 ASP A CA 1
ATOM 1421 C C . ASP A 1 181 ? -2.825 -4.909 25.219 1.00 97.31 181 ASP A C 1
ATOM 1423 O O . ASP A 1 181 ? -3.601 -5.707 24.673 1.00 97.31 181 ASP A O 1
ATOM 1427 N N . TYR A 1 182 ? -3.270 -3.909 25.979 1.00 97.88 182 TYR A N 1
ATOM 1428 C CA . TYR A 1 182 ? -4.670 -3.527 26.090 1.00 97.88 182 TYR A CA 1
ATOM 1429 C C . TYR A 1 182 ? -4.848 -2.03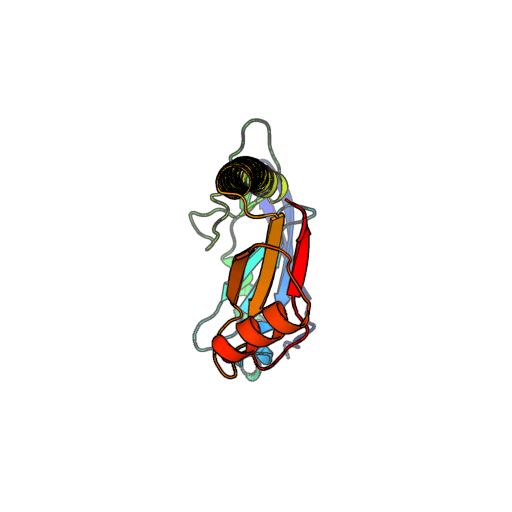7 26.386 1.00 97.88 182 TYR A C 1
ATOM 1431 O O . TYR A 1 182 ? -3.979 -1.371 26.949 1.00 97.88 182 TYR A O 1
ATOM 1439 N N . ARG A 1 183 ? -6.044 -1.529 26.085 1.00 97.69 183 ARG A N 1
ATOM 1440 C CA . ARG A 1 183 ? -6.517 -0.203 26.490 1.00 97.69 183 ARG A CA 1
ATOM 1441 C C . ARG A 1 183 ? -7.864 -0.322 27.192 1.00 97.69 183 ARG A C 1
ATOM 1443 O O . ARG A 1 183 ? -8.737 -1.068 26.756 1.00 97.69 183 ARG A O 1
ATOM 1450 N N . ILE A 1 184 ? -8.037 0.427 28.277 1.00 97.31 184 ILE A N 1
ATOM 1451 C CA . ILE A 1 184 ? -9.317 0.567 28.976 1.00 97.31 184 ILE A CA 1
ATOM 1452 C C . ILE A 1 184 ? -9.767 2.015 28.833 1.00 97.31 184 ILE A C 1
ATOM 1454 O O . ILE A 1 184 ? -9.086 2.916 29.316 1.00 97.31 184 ILE A O 1
ATOM 1458 N N . ASP A 1 185 ? -10.929 2.222 28.219 1.00 96.12 185 ASP A N 1
ATOM 1459 C CA . ASP A 1 185 ? -11.532 3.541 28.050 1.00 96.12 185 ASP A CA 1
ATOM 1460 C C . ASP A 1 185 ? -12.903 3.603 28.729 1.00 96.12 185 ASP A C 1
ATOM 1462 O O . ASP A 1 185 ? -13.670 2.637 28.719 1.00 96.12 185 ASP A O 1
ATOM 1466 N N . LEU A 1 186 ? -13.250 4.775 29.257 1.00 94.75 186 LEU A N 1
ATOM 1467 C CA . LEU A 1 186 ? -14.614 5.082 29.694 1.00 94.75 186 LEU A CA 1
ATOM 1468 C C . LEU A 1 186 ? -15.559 5.240 28.487 1.00 94.75 186 LEU A C 1
ATOM 1470 O O . LEU A 1 186 ? -15.147 5.701 27.418 1.00 94.75 186 LEU A O 1
ATOM 1474 N N . LEU A 1 187 ? -16.829 4.859 28.669 1.00 91.06 187 LEU A N 1
ATOM 1475 C CA . LEU A 1 187 ? -17.913 5.015 27.681 1.00 91.06 187 LEU A CA 1
ATOM 1476 C C . LEU A 1 187 ? -18.689 6.330 27.824 1.00 91.06 187 LEU A C 1
ATOM 1478 O O . LEU A 1 187 ? -18.895 6.831 28.952 1.00 91.06 187 LEU A O 1
#